Protein AF-A0A6I8MF07-F1 (afdb_monomer)

Nearest PDB structures (foldseek):
  7q4v-assembly1_B  TM=8.689E-01  e=4.290E-06  Acetobacterium woodii DSM 1030
  1m2a-assembly1_A  TM=8.393E-01  e=4.290E-06  Aquifex aeolicus
  1m2b-assembly1_B  TM=7.842E-01  e=1.192E-05  Aquifex aeolicus
  1m2d-assembly1_B  TM=7.776E-01  e=1.271E-05  Aquifex aeolicus
  5abr-assembly1_B  TM=8.339E-01  e=5.884E-05  Azotobacter vinelandii

Sequence (208 aa):
MTTSRILVSMSWADATIDWEPHAHSLDAHVAYLQGGDPNHGLTTVLSACAHSNRIILIPCTHDHSVGISWVKRVARWWMHTTDWGGELYITGVGSDVSKCQRITCTNPETLTNPAWQDPPPVAKHVIVCQGVRCLAKGADEALRELHDALDAADFLDTHVLVTRSACLYPCNRAPVMCVQPDMKWVGPVTSDTIDDVMRLIRGPEHGE

pLDDT: mean 92.37, std 9.44, range [32.22, 98.5]

Mean predicted aligned error: 5.55 Å

InterPro domains:
  IPR036249 Thioredoxin-like superfamily [SSF52833] (124-199)

Organism: NCBI:txid2719119

Structure (mmCIF, N/CA/C/O backbone):
data_AF-A0A6I8MF07-F1
#
_entry.id   AF-A0A6I8MF07-F1
#
loop_
_atom_site.group_PDB
_atom_site.id
_atom_site.type_symbol
_atom_site.label_atom_id
_atom_site.label_alt_id
_atom_site.label_comp_id
_atom_site.label_asym_id
_atom_site.label_entity_id
_atom_site.label_seq_id
_atom_site.pdbx_PDB_ins_code
_atom_site.Cartn_x
_atom_site.Cartn_y
_atom_site.Cartn_z
_atom_site.occupancy
_atom_site.B_iso_or_equiv
_atom_site.auth_seq_id
_atom_site.auth_comp_id
_atom_site.auth_asym_id
_atom_site.auth_atom_id
_atom_site.pdbx_PDB_model_num
ATOM 1 N N . MET A 1 1 ? 22.649 2.453 -28.186 1.00 71.94 1 MET A N 1
ATOM 2 C CA . MET A 1 1 ? 21.731 3.040 -27.187 1.00 71.94 1 MET A CA 1
ATOM 3 C C . MET A 1 1 ? 21.513 1.986 -26.115 1.00 71.94 1 MET A C 1
ATOM 5 O O . MET A 1 1 ? 21.019 0.916 -26.448 1.00 71.94 1 MET A O 1
ATOM 9 N N . THR A 1 2 ? 21.982 2.217 -24.890 1.00 93.25 2 THR A N 1
ATOM 10 C CA . THR A 1 2 ? 21.809 1.281 -23.766 1.00 93.25 2 THR A CA 1
ATOM 11 C C . THR A 1 2 ? 20.336 1.239 -23.369 1.00 93.25 2 THR A C 1
ATOM 13 O O . THR A 1 2 ? 19.695 2.288 -23.277 1.00 93.25 2 THR A O 1
ATOM 16 N N . THR A 1 3 ? 19.784 0.032 -23.236 1.00 97.06 3 THR A N 1
ATOM 17 C CA . THR A 1 3 ? 18.374 -0.181 -22.894 1.00 97.06 3 THR A CA 1
ATOM 18 C C . THR A 1 3 ? 18.289 -1.095 -21.686 1.00 97.06 3 THR A C 1
ATOM 20 O O . THR A 1 3 ? 18.772 -2.219 -21.759 1.00 97.06 3 THR A O 1
ATOM 23 N N . SER A 1 4 ? 17.630 -0.637 -20.627 1.00 98.19 4 SER A N 1
ATOM 24 C CA . SER A 1 4 ? 17.250 -1.479 -19.491 1.00 98.19 4 SER A CA 1
ATOM 25 C C . SER A 1 4 ? 15.767 -1.828 -19.582 1.00 98.19 4 SER A C 1
ATOM 27 O O . SER A 1 4 ? 14.944 -1.009 -20.006 1.00 98.19 4 SER A O 1
ATOM 29 N N . ARG A 1 5 ? 15.411 -3.046 -19.182 1.00 98.31 5 ARG A N 1
ATOM 30 C CA . ARG A 1 5 ? 14.021 -3.496 -19.067 1.00 98.31 5 ARG A CA 1
ATOM 31 C C . ARG A 1 5 ? 13.702 -3.730 -17.602 1.00 98.31 5 ARG A C 1
ATOM 33 O O . ARG A 1 5 ? 14.548 -4.215 -16.855 1.00 98.31 5 ARG A O 1
ATOM 40 N N . ILE A 1 6 ? 12.493 -3.371 -17.199 1.00 98.50 6 ILE A N 1
ATOM 41 C CA . ILE A 1 6 ? 12.032 -3.535 -15.824 1.00 98.50 6 ILE A CA 1
ATOM 42 C C . ILE A 1 6 ? 10.654 -4.183 -15.872 1.00 98.50 6 ILE A C 1
ATOM 44 O O . ILE A 1 6 ? 9.706 -3.587 -16.385 1.00 98.50 6 ILE A O 1
ATOM 48 N N . LEU A 1 7 ? 10.553 -5.399 -15.345 1.00 97.81 7 LEU A N 1
ATOM 49 C CA . LEU A 1 7 ? 9.288 -6.065 -15.085 1.00 97.81 7 LEU A CA 1
ATOM 50 C C . LEU A 1 7 ? 8.704 -5.495 -13.790 1.00 97.81 7 LEU A C 1
ATOM 52 O O . LEU A 1 7 ? 9.356 -5.529 -12.751 1.00 97.81 7 LEU A O 1
ATOM 56 N N . VAL A 1 8 ? 7.495 -4.940 -13.855 1.00 97.81 8 VAL A N 1
ATOM 57 C CA . VAL A 1 8 ? 6.880 -4.210 -12.741 1.00 97.81 8 VAL A CA 1
ATOM 58 C C . VAL A 1 8 ? 5.684 -4.986 -12.205 1.00 97.81 8 VAL A C 1
ATOM 60 O O . VAL A 1 8 ? 4.603 -4.916 -12.790 1.00 97.81 8 VAL A O 1
ATOM 63 N N . SER A 1 9 ? 5.870 -5.664 -11.074 1.00 96.38 9 SER A N 1
ATOM 64 C CA . SER A 1 9 ? 4.783 -6.247 -10.280 1.00 96.38 9 SER A CA 1
ATOM 65 C C . SER A 1 9 ? 3.964 -5.131 -9.630 1.00 96.38 9 SER A C 1
ATOM 67 O O . SER A 1 9 ? 4.525 -4.180 -9.072 1.00 96.38 9 SER A O 1
ATOM 69 N N . MET A 1 10 ? 2.636 -5.185 -9.760 1.00 95.19 10 MET A N 1
ATOM 70 C CA . MET A 1 10 ? 1.800 -3.999 -9.542 1.00 95.19 10 MET A CA 1
ATOM 71 C C . MET A 1 10 ? 1.100 -3.928 -8.184 1.00 95.19 10 MET A C 1
ATOM 73 O O . MET A 1 10 ? 0.922 -2.818 -7.676 1.00 95.19 10 MET A O 1
ATOM 77 N N . SER A 1 11 ? 0.689 -5.058 -7.612 1.00 94.69 11 SER A N 1
ATOM 78 C CA . SER A 1 11 ? -0.166 -5.089 -6.423 1.00 94.69 11 SER A CA 1
ATOM 79 C C . SER A 1 11 ? 0.480 -5.804 -5.237 1.00 94.69 11 SER A C 1
ATOM 81 O O . SER A 1 11 ? 1.455 -6.543 -5.368 1.00 94.69 11 SER A O 1
ATOM 83 N N . TRP A 1 12 ? -0.118 -5.629 -4.057 1.00 92.38 12 TRP A N 1
ATOM 84 C CA . TRP A 1 12 ? 0.234 -6.406 -2.866 1.00 92.38 12 TRP A CA 1
ATOM 85 C C . TRP A 1 12 ? 0.046 -7.917 -3.045 1.00 92.38 12 TRP A C 1
ATOM 87 O O . TRP A 1 12 ? 0.801 -8.685 -2.454 1.00 92.38 12 TRP A O 1
ATOM 97 N N . ALA A 1 13 ? -0.937 -8.357 -3.838 1.00 91.56 13 ALA A N 1
ATOM 98 C CA . ALA A 1 13 ? -1.128 -9.780 -4.105 1.00 91.56 13 ALA A CA 1
ATOM 99 C C . ALA A 1 13 ? -0.018 -10.309 -5.024 1.00 91.56 13 ALA A C 1
ATOM 101 O O . ALA A 1 13 ? 0.591 -11.341 -4.734 1.00 91.56 13 ALA A O 1
ATOM 102 N N . ASP A 1 14 ? 0.312 -9.557 -6.077 1.00 93.44 14 ASP A N 1
ATOM 103 C CA . ASP A 1 14 ? 1.367 -9.916 -7.026 1.00 93.44 14 ASP A CA 1
ATOM 104 C C . ASP A 1 14 ? 2.763 -9.901 -6.405 1.00 93.44 14 ASP A C 1
ATOM 106 O O . ASP A 1 14 ? 3.654 -10.605 -6.876 1.00 93.44 14 ASP A O 1
ATOM 110 N N . ALA A 1 15 ? 2.975 -9.122 -5.344 1.00 92.50 15 ALA A N 1
ATOM 111 C CA . ALA A 1 15 ? 4.244 -9.063 -4.625 1.00 92.50 15 ALA A CA 1
ATOM 112 C C . ALA A 1 15 ? 4.660 -10.402 -3.990 1.00 92.50 15 ALA A C 1
ATOM 114 O O . ALA A 1 15 ? 5.826 -10.584 -3.653 1.00 92.50 15 ALA A O 1
ATOM 115 N N . THR A 1 16 ? 3.721 -11.338 -3.821 1.00 91.69 16 THR A N 1
ATOM 116 C CA . THR A 1 16 ? 3.992 -12.674 -3.263 1.00 91.69 16 THR A CA 1
ATOM 117 C C . THR A 1 16 ? 4.467 -13.690 -4.303 1.00 91.69 16 THR A C 1
ATOM 119 O O . THR A 1 16 ? 4.845 -14.806 -3.948 1.00 91.69 16 THR A O 1
ATOM 122 N N . ILE A 1 17 ? 4.436 -13.321 -5.583 1.00 93.56 17 ILE A N 1
ATOM 123 C CA . ILE A 1 17 ? 4.768 -14.197 -6.704 1.00 93.56 17 ILE A CA 1
ATOM 124 C C . ILE A 1 17 ? 6.256 -14.072 -7.017 1.00 93.56 17 ILE A C 1
ATOM 126 O O . ILE A 1 17 ? 6.800 -12.969 -7.059 1.00 93.56 17 ILE A O 1
ATOM 130 N N . ASP A 1 18 ? 6.901 -15.206 -7.283 1.00 94.50 18 ASP A N 1
ATOM 131 C CA . ASP A 1 18 ? 8.266 -15.220 -7.800 1.00 94.50 18 ASP A CA 1
ATOM 132 C C . ASP A 1 18 ? 8.276 -14.806 -9.279 1.00 94.50 18 ASP A C 1
ATOM 134 O O . ASP A 1 18 ? 7.935 -15.581 -10.178 1.00 94.50 18 ASP A O 1
ATOM 138 N N . TRP A 1 19 ? 8.635 -13.546 -9.521 1.00 94.88 19 TRP A N 1
ATOM 139 C CA . TRP A 1 19 ? 8.702 -12.956 -10.855 1.00 94.88 19 TRP A CA 1
ATOM 140 C C . TRP A 1 19 ? 10.055 -13.147 -11.545 1.00 94.88 19 TRP A C 1
ATOM 142 O O . TRP A 1 19 ? 10.158 -12.849 -12.739 1.00 94.88 19 TRP A O 1
ATOM 152 N N . GLU A 1 20 ? 11.070 -13.664 -10.846 1.00 95.31 20 GLU A N 1
ATOM 153 C CA . GLU A 1 20 ? 12.424 -13.800 -11.390 1.00 95.31 20 GLU A CA 1
ATOM 154 C C . GLU A 1 20 ? 12.462 -14.636 -12.676 1.00 95.31 20 GLU A C 1
ATOM 156 O O . GLU A 1 20 ? 13.015 -14.159 -13.669 1.00 95.31 20 GLU A O 1
ATOM 161 N N . PRO A 1 21 ? 11.805 -15.813 -12.776 1.00 96.75 21 PRO A N 1
ATOM 162 C CA . PRO A 1 21 ? 11.821 -16.590 -14.016 1.00 96.75 21 PRO A CA 1
ATOM 163 C C . PRO A 1 21 ? 11.279 -15.812 -15.224 1.00 96.75 21 PRO A C 1
ATOM 165 O O . PRO A 1 21 ? 11.801 -15.925 -16.337 1.00 96.75 21 PRO A O 1
ATOM 168 N N . HIS A 1 22 ? 10.244 -14.994 -15.013 1.00 94.69 22 HIS A N 1
ATOM 169 C CA . HIS A 1 22 ? 9.652 -14.190 -16.076 1.00 94.69 22 HIS A CA 1
ATOM 170 C C . HIS A 1 22 ? 10.553 -13.010 -16.453 1.00 94.69 22 HIS A C 1
ATOM 172 O O . HIS A 1 22 ? 10.795 -12.779 -17.639 1.00 94.69 22 HIS A O 1
ATOM 178 N N . ALA A 1 23 ? 11.105 -12.307 -15.464 1.00 96.00 23 ALA A N 1
ATOM 179 C CA . ALA A 1 23 ? 12.027 -11.198 -15.684 1.00 96.00 23 ALA A CA 1
ATOM 180 C C . ALA A 1 23 ? 13.303 -11.654 -16.409 1.00 96.00 23 ALA A C 1
ATOM 182 O O . ALA A 1 23 ? 13.695 -11.041 -17.403 1.00 96.00 23 ALA A O 1
ATOM 183 N N . HIS A 1 24 ? 13.865 -12.799 -16.012 1.00 96.88 24 HIS A N 1
ATOM 184 C CA . HIS A 1 24 ? 14.990 -13.447 -16.688 1.00 96.88 24 HIS A CA 1
ATOM 185 C C . HIS A 1 24 ? 14.694 -13.738 -18.165 1.00 96.88 24 HIS A C 1
ATOM 187 O O . HIS A 1 24 ? 15.530 -13.459 -19.024 1.00 96.88 24 HIS A O 1
ATOM 193 N N . SER A 1 25 ? 13.500 -14.249 -18.494 1.00 95.69 25 SER A N 1
ATOM 194 C CA . SER A 1 25 ? 13.116 -14.523 -19.891 1.00 95.69 25 SER A CA 1
ATOM 195 C C . SER A 1 25 ? 13.054 -13.266 -20.770 1.00 95.69 25 SER A C 1
ATOM 197 O O . SER A 1 25 ? 13.175 -13.348 -21.992 1.00 95.69 25 SER A O 1
ATOM 199 N N . LEU A 1 26 ? 12.887 -12.099 -20.143 1.00 95.31 26 LEU A N 1
ATOM 200 C CA . LEU A 1 26 ? 12.785 -10.799 -20.796 1.00 95.31 26 LEU A CA 1
ATOM 201 C C . LEU A 1 26 ? 14.087 -9.992 -20.728 1.00 95.31 26 LEU A C 1
ATOM 203 O O . LEU A 1 26 ? 14.122 -8.895 -21.291 1.00 95.31 26 LEU A O 1
ATOM 207 N N . ASP A 1 27 ? 15.136 -10.515 -20.082 1.00 96.31 27 ASP A N 1
ATOM 208 C CA . ASP A 1 27 ? 16.352 -9.767 -19.733 1.00 96.31 27 ASP A CA 1
ATOM 209 C C . ASP A 1 27 ? 16.000 -8.456 -19.004 1.00 96.31 27 ASP A C 1
ATOM 211 O O . ASP A 1 27 ? 16.318 -7.349 -19.445 1.00 96.31 27 ASP A O 1
ATOM 215 N N . ALA A 1 28 ? 15.195 -8.584 -17.946 1.00 97.50 28 ALA A N 1
ATOM 216 C CA . ALA A 1 28 ? 14.634 -7.474 -17.190 1.00 97.50 28 ALA A CA 1
ATOM 217 C C . ALA A 1 28 ? 14.959 -7.579 -15.697 1.00 97.50 28 ALA A C 1
ATOM 219 O O . ALA A 1 28 ? 15.065 -8.669 -15.145 1.00 97.50 28 ALA A O 1
ATOM 220 N N . HIS A 1 29 ? 15.044 -6.428 -15.032 1.00 97.88 29 HIS A N 1
ATOM 221 C CA . HIS A 1 29 ? 15.058 -6.346 -13.573 1.00 97.88 29 HIS A CA 1
ATOM 222 C C . HIS A 1 29 ? 13.634 -6.458 -13.022 1.00 97.88 29 HIS A C 1
ATOM 224 O O . HIS A 1 29 ? 12.704 -5.912 -13.619 1.00 97.88 29 HIS A O 1
ATOM 230 N N . VAL A 1 30 ? 13.457 -7.100 -11.869 1.00 97.69 30 VAL A N 1
ATOM 231 C CA . VAL A 1 30 ? 12.177 -7.083 -11.148 1.00 97.69 30 VAL A CA 1
ATOM 232 C C . VAL A 1 30 ? 12.063 -5.795 -10.341 1.00 97.69 30 VAL A C 1
ATOM 234 O O . VAL A 1 30 ? 12.996 -5.395 -9.646 1.00 97.69 30 VAL A O 1
ATOM 237 N N . ALA A 1 31 ? 10.899 -5.158 -10.413 1.00 98.19 31 ALA A N 1
ATOM 238 C CA . ALA A 1 31 ? 10.528 -4.061 -9.542 1.00 98.19 31 ALA A CA 1
ATOM 239 C C . ALA A 1 31 ? 9.089 -4.203 -9.044 1.00 98.19 31 ALA A C 1
ATOM 241 O O . ALA A 1 31 ? 8.233 -4.779 -9.717 1.00 98.19 31 ALA A O 1
ATOM 242 N N . TYR A 1 32 ? 8.807 -3.607 -7.892 1.00 97.50 32 TYR A N 1
ATOM 243 C CA . TYR A 1 32 ? 7.497 -3.636 -7.256 1.00 97.50 32 TYR A CA 1
ATOM 244 C C . TYR A 1 32 ? 6.924 -2.228 -7.143 1.00 97.50 32 TYR A C 1
ATOM 246 O O . TYR A 1 32 ? 7.573 -1.298 -6.655 1.00 97.50 32 TYR A O 1
ATOM 254 N N . LEU A 1 33 ? 5.682 -2.067 -7.589 1.00 96.31 33 LEU A N 1
ATOM 255 C CA . LEU A 1 33 ? 4.899 -0.860 -7.350 1.00 96.31 33 LEU A CA 1
ATOM 256 C C . LEU A 1 33 ? 4.303 -0.860 -5.935 1.00 96.31 33 LEU A C 1
ATOM 258 O O . LEU A 1 33 ? 4.200 0.197 -5.316 1.00 96.31 33 LEU A O 1
ATOM 262 N N . GLN A 1 34 ? 3.932 -2.037 -5.424 1.00 94.56 34 GLN A N 1
ATOM 263 C CA . GLN A 1 34 ? 3.420 -2.244 -4.071 1.00 94.56 34 GLN A CA 1
ATOM 264 C C . GLN A 1 34 ? 3.973 -3.543 -3.474 1.00 94.56 34 GLN A C 1
ATOM 266 O O . GLN A 1 34 ? 4.238 -4.498 -4.194 1.00 94.56 34 GLN A O 1
ATOM 271 N N . GLY A 1 35 ? 4.124 -3.569 -2.149 1.00 89.88 35 GLY A N 1
ATOM 272 C CA . GLY A 1 35 ? 4.242 -4.772 -1.316 1.00 89.88 35 GLY A CA 1
ATOM 273 C C . GLY A 1 35 ? 5.487 -5.657 -1.402 1.00 89.88 35 GLY A C 1
ATOM 274 O O . GLY A 1 35 ? 5.679 -6.461 -0.494 1.00 89.88 35 GLY A O 1
ATOM 275 N N . GLY A 1 36 ? 6.315 -5.542 -2.440 1.00 90.44 36 GLY A N 1
ATOM 276 C CA . GLY A 1 36 ? 7.508 -6.381 -2.592 1.00 90.44 36 GLY A CA 1
ATOM 277 C C . GLY A 1 36 ? 8.698 -5.965 -1.727 1.00 90.44 36 GLY A C 1
ATOM 278 O O . GLY A 1 36 ? 8.573 -5.186 -0.781 1.00 90.44 36 GLY 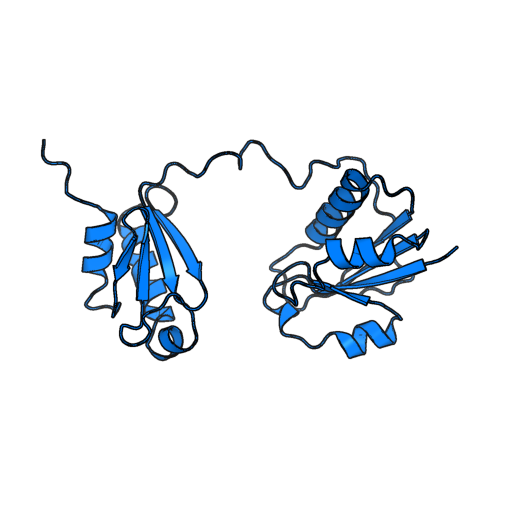A O 1
ATOM 279 N N . ASP A 1 37 ? 9.877 -6.489 -2.070 1.00 89.12 37 ASP A N 1
ATOM 280 C CA . ASP A 1 37 ? 11.132 -6.172 -1.380 1.00 89.12 37 ASP A CA 1
ATOM 281 C C . ASP A 1 37 ? 11.387 -4.649 -1.383 1.00 89.12 37 ASP A C 1
ATOM 283 O O . ASP A 1 37 ? 11.377 -4.032 -2.456 1.00 89.12 37 ASP A O 1
ATOM 287 N N . PRO A 1 38 ? 11.640 -4.021 -0.215 1.00 86.75 38 PRO A N 1
ATOM 288 C CA . PRO A 1 38 ? 11.908 -2.585 -0.123 1.00 86.75 38 PRO A CA 1
ATOM 289 C C . PRO A 1 38 ? 13.105 -2.117 -0.968 1.00 86.75 38 PRO A C 1
ATOM 291 O O . PRO A 1 38 ? 13.140 -0.958 -1.382 1.00 86.75 38 PRO A O 1
ATOM 294 N N . ASN A 1 39 ? 14.062 -2.995 -1.279 1.00 93.12 39 ASN A N 1
ATOM 295 C CA . ASN A 1 39 ? 15.199 -2.677 -2.148 1.00 93.12 39 ASN A CA 1
ATOM 296 C C . ASN A 1 39 ? 14.852 -2.731 -3.644 1.00 93.12 39 ASN A C 1
ATOM 298 O O . ASN A 1 39 ? 15.620 -2.248 -4.473 1.00 93.12 39 ASN A O 1
ATOM 302 N N . HIS A 1 40 ? 13.685 -3.270 -3.990 1.00 96.19 40 HIS A N 1
ATOM 303 C CA . HIS A 1 40 ? 13.217 -3.454 -5.361 1.00 96.19 40 HIS A CA 1
ATOM 304 C C . HIS A 1 40 ? 11.967 -2.614 -5.665 1.00 96.19 40 HIS A C 1
ATOM 306 O O . HIS A 1 40 ? 11.213 -2.914 -6.588 1.00 96.19 40 HIS A O 1
ATOM 312 N N . GLY A 1 41 ? 11.730 -1.530 -4.919 1.00 97.50 41 GLY A N 1
ATOM 313 C CA . GLY A 1 41 ? 10.701 -0.551 -5.274 1.00 97.50 41 GLY A CA 1
ATOM 314 C C . GLY A 1 41 ? 10.941 0.051 -6.667 1.00 97.50 41 GLY A C 1
ATOM 315 O O . GLY A 1 41 ? 12.087 0.249 -7.077 1.00 97.50 41 GLY A O 1
ATOM 316 N N . LEU A 1 42 ? 9.870 0.375 -7.400 1.00 97.50 42 LEU A N 1
ATOM 317 C CA . LEU A 1 42 ? 9.958 0.870 -8.783 1.00 97.50 42 LEU A CA 1
ATOM 318 C C . LEU A 1 42 ? 10.943 2.036 -8.961 1.00 97.50 42 LEU A C 1
ATOM 320 O O . LEU A 1 42 ? 11.750 2.016 -9.886 1.00 97.50 42 LEU A O 1
ATOM 324 N N . THR A 1 43 ? 10.917 3.035 -8.080 1.00 96.81 43 THR A N 1
ATOM 325 C CA . THR A 1 43 ? 11.833 4.187 -8.152 1.00 96.81 43 THR A CA 1
ATOM 326 C C . THR A 1 43 ? 13.286 3.801 -7.867 1.00 96.81 43 THR A C 1
ATOM 328 O O . THR A 1 43 ? 14.197 4.339 -8.500 1.00 96.81 43 THR A O 1
ATOM 331 N N . THR A 1 44 ? 13.519 2.840 -6.973 1.00 97.81 44 THR A N 1
ATOM 332 C CA . THR A 1 44 ? 14.852 2.304 -6.667 1.00 97.81 44 THR A CA 1
ATOM 333 C C . THR A 1 44 ? 15.456 1.619 -7.890 1.00 97.81 44 THR A C 1
ATOM 335 O O . THR A 1 44 ? 16.567 1.951 -8.303 1.00 97.81 44 THR A O 1
ATOM 338 N N . VAL A 1 45 ? 14.699 0.727 -8.535 1.00 98.25 45 VAL A N 1
ATOM 339 C CA . VAL A 1 45 ? 15.166 -0.016 -9.718 1.00 98.25 45 VAL A CA 1
ATOM 340 C C . VAL A 1 45 ? 15.321 0.900 -10.934 1.00 98.25 45 VAL A C 1
ATOM 342 O O . VAL A 1 45 ? 16.301 0.781 -11.669 1.00 98.25 45 VAL A O 1
ATOM 345 N N . LEU A 1 46 ? 14.415 1.868 -11.116 1.00 97.81 46 LEU A N 1
ATOM 346 C CA . LEU A 1 46 ? 14.569 2.930 -12.117 1.00 97.81 46 LEU A CA 1
ATOM 347 C C . LEU A 1 46 ? 15.899 3.675 -11.943 1.00 97.81 46 LEU A C 1
ATOM 349 O O . LEU A 1 46 ? 16.635 3.854 -12.911 1.00 97.81 46 LEU A O 1
ATOM 353 N N . SER A 1 47 ? 16.239 4.039 -10.705 1.00 97.75 47 SER A N 1
ATOM 354 C CA . SER A 1 47 ? 17.484 4.747 -10.385 1.00 97.75 47 SER A CA 1
ATOM 355 C C . SER A 1 47 ? 18.719 3.881 -10.647 1.00 97.75 47 SER A C 1
ATOM 357 O O . SER A 1 47 ? 19.695 4.365 -11.217 1.00 97.75 47 SER A O 1
ATOM 359 N N . ALA A 1 48 ? 18.667 2.586 -10.323 1.00 97.56 48 ALA A N 1
ATOM 360 C CA . ALA A 1 48 ? 19.732 1.639 -10.662 1.00 97.56 48 ALA A CA 1
ATOM 361 C C . ALA A 1 48 ? 19.931 1.501 -12.187 1.00 97.56 48 ALA A C 1
ATOM 363 O O . ALA A 1 48 ? 21.057 1.346 -12.663 1.00 97.56 48 ALA A O 1
ATOM 364 N N . CYS A 1 49 ? 18.853 1.631 -12.965 1.00 97.88 49 CYS A N 1
ATOM 365 C CA . CYS A 1 49 ? 18.864 1.586 -14.428 1.00 97.88 49 CYS A CA 1
ATOM 366 C C . CYS A 1 49 ? 19.173 2.935 -15.104 1.00 97.88 49 CYS A C 1
ATOM 368 O O . CYS A 1 49 ? 19.226 2.992 -16.332 1.00 97.88 49 CYS A O 1
ATOM 370 N N . ALA A 1 50 ? 19.396 4.020 -14.352 1.00 96.75 50 ALA A N 1
ATOM 371 C CA . ALA A 1 50 ? 19.543 5.373 -14.905 1.00 96.75 50 ALA A CA 1
ATOM 372 C C . ALA A 1 50 ? 20.778 5.561 -15.810 1.00 96.75 50 ALA A C 1
ATOM 374 O O . ALA A 1 50 ? 20.840 6.521 -16.575 1.00 96.75 50 ALA A O 1
ATOM 375 N N . HIS A 1 51 ? 21.741 4.635 -15.753 1.00 95.56 51 HIS A N 1
ATOM 376 C CA . HIS A 1 51 ? 22.887 4.567 -16.664 1.00 95.56 51 HIS A CA 1
ATOM 377 C C . HIS A 1 51 ? 22.490 4.226 -18.116 1.00 95.56 51 HIS A C 1
ATOM 379 O O . HIS A 1 51 ? 23.280 4.422 -19.044 1.00 95.56 51 HIS A O 1
ATOM 385 N N . SER A 1 52 ? 21.286 3.690 -18.330 1.00 96.69 52 SER A N 1
ATOM 386 C CA . SER A 1 52 ? 20.735 3.458 -19.661 1.00 96.69 52 SER A CA 1
ATOM 387 C C . SER A 1 52 ? 20.134 4.733 -20.244 1.00 96.69 52 SER A C 1
ATOM 389 O O . SER A 1 52 ? 19.533 5.525 -19.533 1.00 96.69 52 SER A O 1
ATOM 391 N N . ASN A 1 53 ? 20.218 4.905 -21.565 1.00 95.00 53 ASN A N 1
ATOM 392 C CA . ASN A 1 53 ? 19.554 6.024 -22.254 1.00 95.00 53 ASN A CA 1
ATOM 393 C C . ASN A 1 53 ? 18.084 5.720 -22.575 1.00 95.00 53 ASN A C 1
ATOM 395 O O . ASN A 1 53 ? 17.336 6.604 -22.992 1.00 95.00 53 ASN A O 1
ATOM 399 N N . ARG A 1 54 ? 17.679 4.456 -22.428 1.00 96.94 54 ARG A N 1
ATOM 400 C CA . ARG A 1 54 ? 16.321 3.978 -22.662 1.00 96.94 54 ARG A CA 1
ATOM 401 C C . ARG A 1 54 ? 15.910 3.006 -21.562 1.00 96.94 54 ARG A C 1
ATOM 403 O O . ARG A 1 54 ? 16.649 2.072 -21.264 1.00 96.94 54 ARG A O 1
ATOM 410 N N . ILE A 1 55 ? 14.714 3.179 -21.011 1.00 98.06 55 ILE A N 1
ATOM 411 C CA . ILE A 1 55 ? 14.123 2.242 -20.047 1.00 98.06 55 ILE A CA 1
ATOM 412 C C . ILE A 1 55 ? 12.752 1.797 -20.555 1.00 98.06 55 ILE A C 1
ATOM 414 O O . ILE A 1 55 ? 11.935 2.626 -20.958 1.00 98.06 55 ILE A O 1
ATOM 418 N N . ILE A 1 56 ? 12.494 0.487 -20.546 1.00 98.19 56 ILE A N 1
ATOM 419 C CA . ILE A 1 56 ? 11.194 -0.096 -20.900 1.00 98.19 56 ILE A CA 1
ATOM 420 C C . ILE A 1 56 ? 10.574 -0.746 -19.664 1.00 98.19 56 ILE A C 1
ATOM 422 O O . ILE A 1 56 ? 11.124 -1.698 -19.115 1.00 98.19 56 ILE A O 1
ATOM 426 N N . LEU A 1 57 ? 9.412 -0.245 -19.258 1.00 98.31 57 LEU A N 1
ATOM 427 C CA . LEU A 1 57 ? 8.603 -0.796 -18.179 1.00 98.31 57 LEU A CA 1
ATOM 428 C C . LEU A 1 57 ? 7.628 -1.839 -18.727 1.00 98.31 57 LEU A C 1
ATOM 430 O O . LEU A 1 57 ? 6.928 -1.591 -19.713 1.00 98.31 57 LEU A O 1
ATOM 434 N N . ILE A 1 58 ? 7.561 -2.987 -18.067 1.00 97.94 58 ILE A N 1
ATOM 435 C CA . ILE A 1 58 ? 6.746 -4.135 -18.461 1.00 97.94 58 ILE A CA 1
ATOM 436 C C . ILE A 1 58 ? 5.829 -4.460 -17.278 1.00 97.94 58 ILE A C 1
ATOM 438 O O . ILE A 1 58 ? 6.235 -5.188 -16.377 1.00 97.94 58 ILE A O 1
ATOM 442 N N . PRO A 1 59 ? 4.626 -3.871 -17.199 1.00 96.81 59 PRO A N 1
ATOM 443 C CA . PRO A 1 59 ? 3.727 -4.119 -16.080 1.00 96.81 59 PRO A CA 1
ATOM 444 C C . PRO A 1 59 ? 3.200 -5.559 -16.102 1.00 96.81 59 PRO A C 1
ATOM 446 O O . PRO A 1 59 ? 2.748 -6.038 -17.147 1.00 96.81 59 PRO A O 1
ATOM 449 N N . CYS A 1 60 ? 3.201 -6.222 -14.950 1.00 93.69 60 CYS A N 1
ATOM 450 C CA . CYS A 1 60 ? 2.591 -7.530 -14.751 1.00 93.69 60 CYS A CA 1
ATOM 451 C C . CYS A 1 60 ? 1.681 -7.513 -13.523 1.00 93.69 60 CYS A C 1
ATOM 453 O O . CYS A 1 60 ? 2.005 -6.939 -12.483 1.00 93.69 60 CYS A O 1
ATOM 455 N N . THR A 1 61 ? 0.506 -8.118 -13.671 1.00 93.06 61 THR A N 1
ATOM 456 C CA . THR A 1 61 ? -0.447 -8.254 -12.576 1.00 93.06 61 THR A CA 1
ATOM 457 C C . THR A 1 61 ? -1.409 -9.405 -12.836 1.00 93.06 61 THR A C 1
ATOM 459 O O . THR A 1 61 ? -1.803 -9.625 -13.985 1.00 93.06 61 THR A O 1
ATOM 462 N N . HIS A 1 62 ? -1.767 -10.143 -11.786 1.00 90.00 62 HIS A N 1
ATOM 463 C CA . HIS A 1 62 ? -2.844 -11.136 -11.796 1.00 90.00 62 HIS A CA 1
ATOM 464 C C . HIS A 1 62 ? -4.140 -10.606 -11.176 1.00 90.00 62 HIS A C 1
ATOM 466 O O . HIS A 1 62 ? -5.156 -11.300 -11.213 1.00 90.00 62 HIS A O 1
ATOM 472 N N . ASP A 1 63 ? -4.128 -9.386 -10.634 1.00 86.56 63 ASP A N 1
ATOM 473 C CA . ASP A 1 63 ? -5.326 -8.702 -10.170 1.00 86.56 63 ASP A CA 1
ATOM 474 C C . ASP A 1 63 ? -5.541 -7.368 -10.905 1.00 86.56 63 ASP A C 1
ATOM 476 O O . ASP A 1 63 ? -4.837 -7.001 -11.847 1.00 86.56 63 ASP A O 1
ATOM 480 N N . HIS A 1 64 ? -6.613 -6.667 -10.552 1.00 83.88 64 HIS A N 1
ATOM 481 C CA . HIS A 1 64 ? -6.955 -5.373 -11.147 1.00 83.88 64 HIS A CA 1
ATOM 482 C C . HIS A 1 64 ? -7.092 -4.277 -10.088 1.00 83.88 64 HIS A C 1
ATOM 484 O O . HIS A 1 64 ? -7.745 -3.260 -10.320 1.00 83.88 64 HIS A O 1
ATOM 490 N N . SER A 1 65 ? -6.476 -4.478 -8.920 1.00 87.25 65 SER A N 1
ATOM 491 C CA . SER A 1 65 ? -6.534 -3.542 -7.792 1.00 87.25 65 SER A CA 1
ATOM 492 C C . SER A 1 65 ? -5.766 -2.248 -8.069 1.00 87.25 65 SER A C 1
ATOM 494 O O . SER A 1 65 ? -6.132 -1.184 -7.569 1.00 87.25 65 SER A O 1
ATOM 496 N N . VAL A 1 66 ? -4.735 -2.317 -8.916 1.00 88.38 66 VAL A N 1
ATOM 497 C CA . VAL A 1 66 ? -3.913 -1.172 -9.307 1.00 88.38 66 VAL A CA 1
ATOM 498 C C . VAL A 1 66 ? -3.902 -1.032 -10.826 1.00 88.38 66 VAL A C 1
ATOM 500 O O . VAL A 1 66 ? -3.490 -1.923 -11.559 1.00 88.38 66 VAL A O 1
ATOM 503 N N . GLY A 1 67 ? -4.334 0.125 -11.330 1.00 90.50 67 GLY A N 1
ATOM 504 C CA . GLY A 1 67 ? -4.299 0.414 -12.764 1.00 90.50 67 GLY A CA 1
ATOM 505 C C . GLY A 1 67 ? -2.887 0.708 -13.290 1.00 90.50 67 GLY A C 1
ATOM 506 O O . GLY A 1 67 ? -2.092 1.372 -12.624 1.00 90.50 67 GLY A O 1
ATOM 507 N N . ILE A 1 68 ? -2.607 0.329 -14.546 1.00 91.75 68 ILE A N 1
ATOM 508 C CA . ILE A 1 68 ? -1.324 0.583 -15.253 1.00 91.75 68 ILE A CA 1
ATOM 509 C C . ILE A 1 68 ? -0.922 2.064 -15.216 1.00 91.75 68 ILE A C 1
ATOM 511 O O . ILE A 1 68 ? 0.261 2.409 -15.255 1.00 91.75 68 ILE A O 1
ATOM 515 N N . SER A 1 69 ? -1.901 2.968 -15.125 1.00 91.69 69 SER A N 1
ATOM 516 C CA . SER A 1 69 ? -1.660 4.401 -14.965 1.00 91.69 69 SER A CA 1
ATOM 517 C C . SER A 1 69 ? -0.717 4.722 -13.807 1.00 91.69 69 SER A C 1
ATOM 519 O O . SER A 1 69 ? 0.055 5.667 -13.935 1.00 91.69 69 SER A O 1
ATOM 521 N N . TRP A 1 70 ? -0.730 3.949 -12.718 1.00 94.25 70 TRP A N 1
ATOM 522 C CA . TRP A 1 70 ? 0.144 4.179 -11.568 1.00 94.25 70 TRP A CA 1
ATOM 523 C C . TRP A 1 70 ? 1.618 3.930 -11.874 1.00 94.25 70 TRP A C 1
ATOM 525 O O . TRP A 1 70 ? 2.444 4.760 -11.503 1.00 94.25 70 TRP A O 1
ATOM 535 N N . VAL A 1 71 ? 1.946 2.896 -12.658 1.00 95.19 71 VAL A N 1
ATOM 536 C CA . VAL A 1 71 ? 3.318 2.677 -13.153 1.00 95.19 71 VAL A CA 1
ATOM 537 C C . VAL A 1 71 ? 3.793 3.904 -13.936 1.00 95.19 71 VAL A C 1
ATOM 539 O O . VAL A 1 71 ? 4.884 4.419 -13.699 1.00 95.19 71 VAL A O 1
ATOM 542 N N . LYS A 1 72 ? 2.937 4.442 -14.821 1.00 93.75 72 LYS A N 1
ATOM 543 C CA . LYS A 1 72 ? 3.256 5.651 -15.602 1.00 93.75 72 LYS A CA 1
ATOM 544 C C . LYS A 1 72 ? 3.443 6.881 -14.709 1.00 93.75 72 LYS A C 1
ATOM 546 O O . LYS A 1 72 ? 4.347 7.667 -14.965 1.00 93.75 72 LYS A O 1
ATOM 551 N N . ARG A 1 73 ? 2.584 7.077 -13.701 1.00 93.88 73 ARG A N 1
ATOM 552 C CA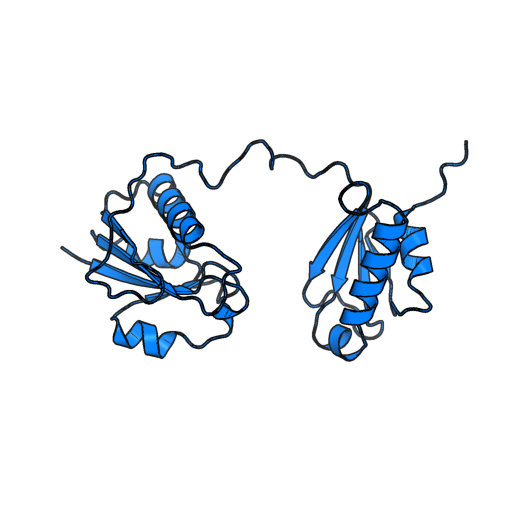 . ARG A 1 73 ? 2.649 8.223 -12.773 1.00 93.88 73 ARG A CA 1
ATOM 553 C C . ARG A 1 73 ? 3.933 8.198 -11.947 1.00 93.88 73 ARG A C 1
ATOM 555 O O . ARG A 1 73 ? 4.638 9.199 -11.921 1.00 93.88 73 ARG A O 1
ATOM 562 N N . VAL A 1 74 ? 4.278 7.047 -11.364 1.00 95.00 74 VAL A N 1
ATOM 563 C CA . VAL A 1 74 ? 5.513 6.882 -10.582 1.00 95.00 74 VAL A CA 1
ATOM 564 C C . VAL A 1 74 ? 6.755 7.068 -11.448 1.00 95.00 74 VAL A C 1
ATOM 566 O O . VAL A 1 74 ? 7.656 7.806 -11.063 1.00 95.00 74 VAL A O 1
ATOM 569 N N . ALA A 1 75 ? 6.783 6.482 -12.648 1.00 94.56 75 ALA A N 1
ATOM 570 C CA . ALA A 1 75 ? 7.913 6.633 -13.562 1.00 94.56 75 ALA A CA 1
ATOM 571 C C . ALA A 1 75 ? 8.119 8.084 -14.029 1.00 94.56 75 ALA A C 1
ATOM 573 O O . ALA A 1 75 ? 9.252 8.553 -14.099 1.00 94.56 75 ALA A O 1
ATOM 574 N N . ARG A 1 76 ? 7.033 8.814 -14.321 1.00 92.56 76 ARG A N 1
ATOM 575 C CA . ARG A 1 76 ? 7.092 10.247 -14.661 1.00 92.56 76 ARG A CA 1
ATOM 576 C C . ARG A 1 76 ? 7.584 11.087 -13.497 1.00 92.56 76 ARG A C 1
ATOM 578 O O . ARG A 1 76 ? 8.422 11.957 -13.698 1.00 92.56 76 ARG A O 1
ATOM 585 N N . TRP A 1 77 ? 7.052 10.829 -12.307 1.00 93.06 77 TRP A N 1
ATOM 586 C CA . TRP A 1 77 ? 7.463 11.537 -11.105 1.00 93.06 77 TRP A CA 1
ATOM 587 C C . TRP A 1 77 ? 8.951 11.328 -10.831 1.00 93.06 77 TRP A C 1
ATOM 589 O O . TRP A 1 77 ? 9.652 12.308 -10.624 1.00 93.06 77 TRP A O 1
ATOM 599 N N . TRP A 1 78 ? 9.442 10.088 -10.920 1.00 94.25 78 TRP A N 1
ATOM 600 C CA . TRP A 1 78 ? 10.869 9.784 -10.801 1.00 94.25 78 TRP A CA 1
ATOM 601 C C . TRP A 1 78 ? 11.693 10.534 -11.849 1.00 94.25 78 TRP A C 1
ATOM 603 O O . TRP A 1 78 ? 12.608 11.262 -11.490 1.00 94.25 78 TRP A O 1
ATOM 613 N N . MET A 1 79 ? 11.317 10.436 -13.129 1.00 92.12 79 MET A N 1
ATOM 614 C CA . MET A 1 79 ? 12.046 11.105 -14.212 1.00 92.12 79 MET A CA 1
ATOM 615 C C . MET A 1 79 ? 12.142 12.621 -13.994 1.00 92.12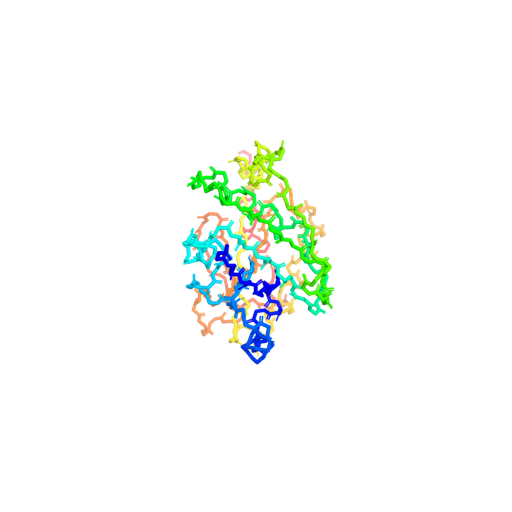 79 MET A C 1
ATOM 617 O O . MET A 1 79 ? 13.189 13.209 -14.246 1.00 92.12 79 MET A O 1
ATOM 621 N N . HIS A 1 80 ? 11.064 13.239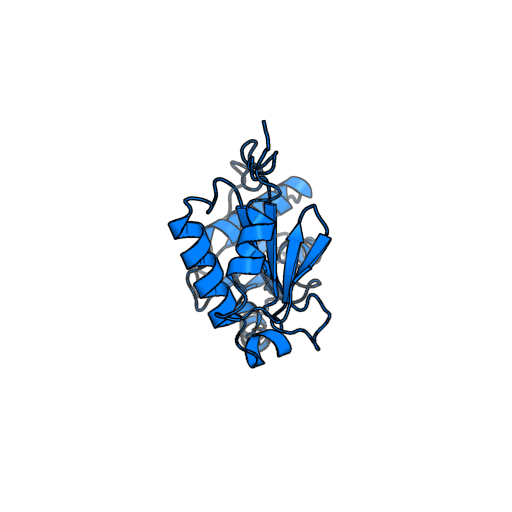 -13.501 1.00 89.88 80 HIS A N 1
ATOM 622 C CA . HIS A 1 80 ? 11.027 14.662 -13.176 1.00 89.88 80 HIS A CA 1
ATOM 623 C C . HIS A 1 80 ? 11.880 15.013 -11.950 1.00 89.88 80 HIS A C 1
ATOM 625 O O . HIS A 1 80 ? 12.619 15.990 -11.985 1.00 89.88 80 HIS A O 1
ATOM 631 N N . THR A 1 81 ? 11.791 14.248 -10.858 1.00 91.56 81 THR A N 1
ATOM 632 C CA . THR A 1 81 ? 12.510 14.565 -9.611 1.00 91.56 81 THR A CA 1
ATOM 633 C C . THR A 1 81 ? 14.006 14.289 -9.684 1.00 91.56 81 THR A C 1
ATOM 635 O O . THR A 1 81 ? 14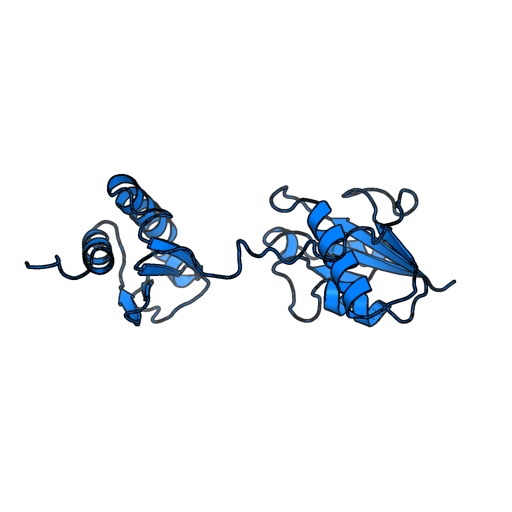.762 14.906 -8.937 1.00 91.56 81 THR A O 1
ATOM 638 N N . THR A 1 82 ? 14.448 13.407 -10.581 1.00 93.12 82 THR A N 1
ATOM 639 C CA . THR A 1 82 ? 15.872 13.124 -10.799 1.00 93.12 82 THR A CA 1
ATOM 640 C C . THR A 1 82 ? 16.477 13.871 -11.987 1.00 93.12 82 THR A C 1
ATOM 642 O O . THR A 1 82 ? 17.658 13.671 -12.255 1.00 93.12 82 THR A O 1
ATOM 645 N N . ASP A 1 83 ? 15.687 14.661 -12.725 1.00 91.50 83 ASP A N 1
ATOM 646 C CA . ASP A 1 83 ? 16.094 15.317 -13.980 1.00 91.50 83 ASP A CA 1
ATOM 647 C C . ASP A 1 83 ? 16.756 14.339 -14.980 1.00 91.50 83 ASP A C 1
ATOM 649 O O . ASP A 1 83 ? 17.785 14.611 -15.601 1.00 91.50 83 ASP A O 1
ATOM 653 N N . TRP A 1 84 ? 16.202 13.125 -15.100 1.00 93.75 84 TRP A N 1
ATOM 654 C CA . TRP A 1 84 ? 16.788 12.094 -15.962 1.00 93.75 84 TRP A CA 1
ATOM 655 C C . TRP A 1 84 ? 16.424 12.341 -17.432 1.00 93.75 84 TRP A C 1
ATOM 657 O O . TRP A 1 84 ? 15.259 12.275 -17.816 1.00 93.75 84 TRP A O 1
ATOM 667 N N . GLY A 1 85 ? 17.435 12.584 -18.272 1.00 90.62 85 GLY A N 1
ATOM 668 C CA . GLY A 1 85 ? 17.268 12.966 -19.683 1.00 90.62 85 GLY A CA 1
ATOM 669 C C . GLY A 1 85 ? 17.075 11.821 -20.688 1.00 90.62 85 GLY A C 1
ATOM 670 O O . GLY A 1 85 ? 17.208 12.047 -21.891 1.00 90.62 85 GLY A O 1
ATOM 671 N N . GLY A 1 86 ? 16.834 10.591 -20.227 1.00 94.06 86 GLY A N 1
ATOM 672 C CA . GLY A 1 86 ? 16.643 9.424 -21.093 1.00 94.06 86 GLY A CA 1
ATOM 673 C C . GLY A 1 86 ? 15.219 9.276 -21.639 1.00 94.06 86 GLY A C 1
ATOM 674 O O . GLY A 1 86 ? 14.337 10.108 -21.428 1.00 94.06 86 GLY A O 1
ATOM 675 N N . GLU A 1 87 ? 14.974 8.178 -22.356 1.00 95.31 87 GLU A N 1
ATOM 676 C CA . GLU A 1 87 ? 13.652 7.860 -22.895 1.00 95.31 87 GLU A CA 1
ATOM 677 C C . GLU A 1 87 ? 12.973 6.720 -22.136 1.00 95.31 87 GLU A C 1
ATOM 679 O O . GLU A 1 87 ? 13.496 5.605 -22.045 1.00 95.31 87 GLU A O 1
ATOM 684 N N . LEU A 1 88 ? 11.753 6.970 -21.662 1.00 95.69 88 LEU A N 1
ATOM 685 C CA . LEU A 1 88 ? 10.970 5.992 -20.921 1.00 95.69 88 LEU A CA 1
ATOM 686 C C . LEU A 1 88 ? 9.811 5.442 -21.765 1.00 95.69 88 LEU A C 1
ATOM 688 O O . LEU A 1 88 ? 9.060 6.190 -22.396 1.00 95.69 88 LEU A O 1
ATOM 692 N N . TYR A 1 89 ? 9.652 4.121 -21.765 1.00 97.12 89 TYR A N 1
ATOM 693 C CA . TYR A 1 89 ? 8.629 3.391 -22.514 1.00 97.12 89 TYR A CA 1
ATOM 694 C C . TYR A 1 89 ? 7.868 2.435 -21.597 1.00 97.12 89 TYR A C 1
ATOM 696 O O . TYR A 1 89 ? 8.376 2.028 -20.556 1.00 97.12 89 TYR A O 1
ATOM 704 N N . ILE A 1 90 ? 6.656 2.049 -21.991 1.00 97.44 90 ILE A N 1
ATOM 705 C CA . ILE A 1 90 ? 5.835 1.080 -21.256 1.00 97.44 90 ILE A CA 1
ATOM 706 C C . ILE A 1 90 ? 5.024 0.196 -22.202 1.00 97.44 90 ILE A C 1
ATOM 708 O O . ILE A 1 90 ? 4.542 0.674 -23.230 1.00 97.44 90 ILE A O 1
ATOM 712 N N . THR A 1 91 ? 4.856 -1.077 -21.862 1.00 97.50 91 THR A N 1
ATOM 713 C CA . THR A 1 91 ? 3.966 -2.011 -22.573 1.00 97.50 91 THR A CA 1
ATOM 714 C C . THR A 1 91 ? 2.535 -1.974 -22.014 1.00 97.50 91 THR A C 1
ATOM 716 O O . THR A 1 91 ? 2.252 -1.345 -20.992 1.00 97.50 91 THR A O 1
ATOM 719 N N . GLY A 1 92 ? 1.599 -2.666 -22.670 1.00 93.69 92 GLY A N 1
ATOM 720 C CA . GLY A 1 92 ? 0.389 -3.135 -21.982 1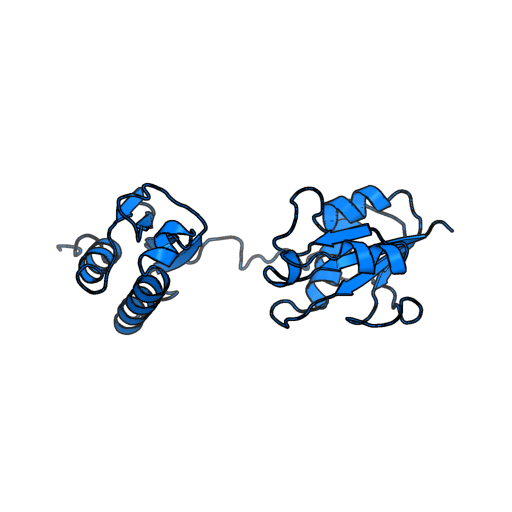.00 93.69 92 GLY A CA 1
ATOM 721 C C . GLY A 1 92 ? 0.723 -4.247 -20.977 1.00 93.69 92 GLY A C 1
ATOM 722 O O . GLY A 1 92 ? 1.787 -4.866 -21.076 1.00 93.69 92 GLY A O 1
ATOM 723 N N . VAL A 1 93 ? -0.183 -4.524 -20.032 1.00 90.88 93 VAL A N 1
ATOM 724 C CA . VAL A 1 93 ? -0.037 -5.679 -19.124 1.00 90.88 93 VAL A CA 1
ATOM 725 C C . VAL A 1 93 ? 0.010 -6.962 -19.945 1.00 90.88 93 VAL A C 1
ATOM 727 O O . VAL A 1 93 ? -0.801 -7.140 -20.856 1.00 90.88 93 VAL A O 1
ATOM 730 N N . GLY A 1 94 ? 1.003 -7.811 -19.672 1.00 81.31 94 GLY A N 1
ATOM 731 C CA . GLY A 1 94 ? 1.213 -9.076 -20.390 1.00 81.31 94 GLY A CA 1
ATOM 732 C C . GLY A 1 94 ? 1.500 -8.924 -21.891 1.00 81.31 94 GLY A C 1
ATOM 733 O O . GLY A 1 94 ? 1.424 -9.896 -22.637 1.00 81.31 94 GLY A O 1
ATOM 734 N N . SER A 1 95 ? 1.785 -7.706 -22.364 1.00 87.31 95 SER A N 1
ATOM 735 C CA . SER A 1 95 ? 2.070 -7.440 -23.775 1.00 87.31 95 SER A CA 1
ATOM 736 C C . SER A 1 95 ? 3.554 -7.596 -24.093 1.00 87.31 95 SER A C 1
ATOM 738 O O . SER A 1 95 ? 4.414 -7.313 -23.265 1.00 87.31 95 SER A O 1
ATOM 740 N N . ASP A 1 96 ? 3.845 -7.966 -25.339 1.00 90.38 96 ASP A N 1
ATOM 741 C CA . ASP A 1 96 ? 5.208 -8.051 -25.863 1.00 90.38 96 ASP A CA 1
ATOM 742 C C . ASP A 1 96 ? 5.953 -6.701 -25.780 1.00 90.38 96 ASP A C 1
ATOM 744 O O . ASP A 1 96 ? 5.383 -5.638 -26.051 1.00 90.38 96 ASP A O 1
ATOM 748 N N . VAL A 1 97 ? 7.250 -6.750 -25.459 1.00 91.19 97 VAL A N 1
ATOM 749 C CA . VAL A 1 97 ? 8.135 -5.581 -25.303 1.00 91.19 97 VAL A CA 1
ATOM 750 C C . VAL A 1 97 ? 8.227 -4.733 -26.577 1.00 91.19 97 VAL A C 1
ATOM 752 O O . VAL A 1 97 ? 8.364 -3.509 -26.504 1.00 91.19 97 VAL A O 1
ATOM 755 N N . SER A 1 98 ? 8.098 -5.349 -27.755 1.00 91.25 98 SER A N 1
ATOM 756 C CA . SER A 1 98 ? 8.064 -4.648 -29.045 1.00 91.25 98 SER A CA 1
ATOM 757 C C . SER A 1 98 ? 6.861 -3.711 -29.187 1.00 91.25 98 SER A C 1
ATOM 759 O O . SER A 1 98 ? 6.937 -2.725 -29.916 1.00 91.25 98 SER A O 1
ATOM 761 N N . LYS A 1 99 ? 5.773 -3.959 -28.445 1.00 93.88 99 LYS A N 1
ATOM 762 C CA . LYS A 1 99 ? 4.545 -3.149 -28.439 1.00 93.88 99 LYS A CA 1
ATOM 763 C C . LYS A 1 99 ? 4.567 -2.074 -27.346 1.00 93.88 99 LYS A C 1
ATOM 765 O O . LYS A 1 99 ? 3.525 -1.728 -26.786 1.00 93.88 99 LYS A O 1
ATOM 770 N N . CYS A 1 100 ? 5.747 -1.558 -27.008 1.00 95.75 100 CYS A N 1
ATOM 771 C CA . CYS A 1 100 ? 5.885 -0.485 -26.030 1.00 95.75 100 CYS A CA 1
ATOM 772 C C . CYS A 1 100 ? 5.547 0.890 -26.626 1.00 95.75 100 CYS A C 1
ATOM 774 O O . CYS A 1 100 ? 5.730 1.161 -27.812 1.00 95.75 100 CYS A O 1
ATOM 776 N N . GLN A 1 101 ? 5.059 1.782 -25.772 1.00 95.44 101 GLN A N 1
ATOM 777 C CA . GLN A 1 101 ? 4.722 3.161 -26.108 1.00 95.44 101 GLN A CA 1
ATOM 778 C C . GLN A 1 101 ? 5.542 4.113 -25.247 1.00 95.44 101 GLN A C 1
ATOM 780 O O . GLN A 1 101 ? 5.785 3.843 -24.070 1.00 95.44 101 GLN A O 1
ATOM 785 N N . ARG A 1 102 ? 5.951 5.245 -25.824 1.00 95.31 102 ARG A N 1
ATOM 786 C CA . ARG A 1 102 ? 6.728 6.258 -25.106 1.00 95.31 102 ARG A CA 1
ATOM 787 C C . ARG A 1 102 ? 5.872 6.934 -24.033 1.00 95.31 102 ARG A C 1
ATOM 789 O O . ARG A 1 102 ? 4.742 7.345 -24.300 1.00 95.31 102 ARG A O 1
ATOM 796 N N . ILE A 1 103 ? 6.422 7.091 -22.833 1.00 91.81 103 ILE A N 1
ATOM 797 C CA . ILE A 1 103 ? 5.815 7.872 -21.757 1.00 91.81 103 ILE A CA 1
ATOM 798 C C . ILE A 1 103 ? 6.276 9.322 -21.902 1.00 91.81 103 ILE A C 1
ATOM 800 O O . ILE A 1 103 ? 7.454 9.633 -21.770 1.00 91.81 103 ILE A O 1
ATOM 804 N N . THR A 1 104 ? 5.337 10.230 -22.157 1.00 84.19 104 THR A N 1
ATOM 805 C CA . THR A 1 104 ? 5.600 11.674 -22.170 1.00 84.19 104 THR A CA 1
ATOM 806 C C . THR A 1 104 ? 5.435 12.268 -20.769 1.00 84.19 104 THR A C 1
ATOM 808 O O . THR A 1 104 ? 4.497 11.906 -20.051 1.00 84.19 104 THR A O 1
ATOM 811 N N . CYS A 1 105 ? 6.324 13.185 -20.375 1.00 68.75 105 CYS A N 1
ATOM 812 C CA . CYS A 1 105 ? 6.222 13.972 -19.138 1.00 68.75 105 CYS A CA 1
ATOM 813 C C . CYS A 1 105 ? 5.499 15.299 -19.389 1.00 68.75 105 CYS A C 1
ATOM 815 O O . CYS A 1 105 ? 6.104 16.361 -19.389 1.00 68.75 105 CYS A O 1
ATOM 817 N N . THR A 1 106 ? 4.195 15.242 -19.652 1.00 69.62 106 THR A N 1
ATOM 818 C CA . THR A 1 106 ? 3.380 16.457 -19.846 1.00 69.62 106 THR A CA 1
ATOM 819 C C . THR A 1 106 ? 2.729 16.962 -18.558 1.00 69.62 106 THR A C 1
ATOM 821 O O . THR A 1 106 ? 2.183 18.057 -18.556 1.00 69.62 106 THR A O 1
ATOM 824 N N . ASN A 1 107 ? 2.754 16.176 -17.477 1.00 66.12 107 ASN A N 1
ATOM 825 C CA . ASN A 1 107 ? 2.237 16.565 -16.164 1.00 66.12 107 ASN A CA 1
ATOM 826 C C . ASN A 1 107 ? 2.967 15.762 -15.061 1.00 66.12 107 ASN A C 1
ATOM 828 O O . ASN A 1 107 ? 2.612 14.600 -14.836 1.00 66.12 107 ASN A O 1
ATOM 832 N N . PRO A 1 108 ? 4.030 16.307 -14.443 1.00 63.81 108 PRO A N 1
ATOM 833 C CA . PRO A 1 108 ? 4.835 15.595 -13.447 1.00 63.81 108 PRO A CA 1
ATOM 834 C C . PRO A 1 108 ? 4.186 15.527 -12.053 1.00 63.81 108 PRO A C 1
ATOM 836 O O . PRO A 1 108 ? 4.513 14.633 -11.275 1.00 63.81 108 PRO A O 1
ATOM 839 N N . GLU A 1 109 ? 3.209 16.386 -11.750 1.00 64.69 109 GLU A N 1
ATOM 840 C CA . GLU A 1 109 ? 2.595 16.531 -10.415 1.00 64.69 109 GLU A CA 1
ATOM 841 C C . GLU A 1 109 ? 1.562 15.439 -10.076 1.00 64.69 109 GLU A C 1
ATOM 843 O O . GLU A 1 109 ? 0.803 15.538 -9.121 1.0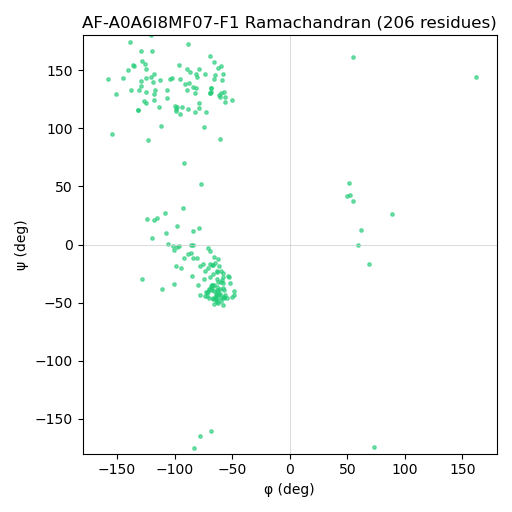0 64.69 109 GLU A O 1
ATOM 848 N N . THR A 1 110 ? 1.522 14.340 -10.833 1.00 74.38 110 THR A N 1
ATOM 849 C CA . THR A 1 110 ? 0.477 13.304 -10.696 1.00 74.38 110 THR A CA 1
ATOM 850 C C . THR A 1 110 ? 0.547 12.449 -9.423 1.00 74.38 110 THR A C 1
ATOM 852 O O . THR A 1 110 ? -0.320 11.591 -9.237 1.00 74.38 110 THR A O 1
ATOM 855 N N . LEU A 1 111 ? 1.559 12.651 -8.572 1.00 88.75 111 LEU A N 1
ATOM 856 C CA . LEU A 1 111 ? 1.683 12.007 -7.256 1.00 88.75 111 LEU A CA 1
ATOM 857 C C . LEU A 1 111 ? 1.380 12.948 -6.081 1.00 88.75 111 LEU A C 1
ATOM 859 O O . LEU A 1 111 ? 1.435 12.514 -4.936 1.00 88.75 111 LEU A O 1
ATOM 863 N N . THR A 1 112 ? 1.045 14.211 -6.342 1.00 87.56 112 THR A N 1
ATOM 864 C CA . THR A 1 112 ? 0.722 15.205 -5.312 1.00 87.56 112 THR A CA 1
ATOM 865 C C . THR A 1 112 ? -0.647 15.814 -5.582 1.00 87.56 112 THR A C 1
ATOM 867 O O . THR A 1 112 ? -1.017 16.041 -6.731 1.00 87.56 112 THR A O 1
ATOM 870 N N . ASN A 1 113 ? -1.409 16.093 -4.530 1.00 88.69 113 ASN A N 1
ATOM 871 C CA . ASN A 1 113 ? -2.681 16.800 -4.628 1.00 88.69 113 ASN A CA 1
ATOM 872 C C . ASN A 1 113 ? -2.913 17.569 -3.318 1.00 88.69 113 ASN A C 1
ATOM 874 O O . ASN A 1 113 ? -2.837 16.945 -2.258 1.00 88.69 113 ASN A O 1
ATOM 878 N N . PRO A 1 114 ? -3.230 18.877 -3.362 1.00 90.69 114 PRO A N 1
ATOM 879 C CA . PRO A 1 114 ? -3.565 19.647 -2.164 1.00 90.69 114 PRO A CA 1
ATOM 880 C C . PRO A 1 114 ? -4.694 19.035 -1.320 1.00 90.69 114 PRO A C 1
ATOM 882 O O . PRO A 1 114 ? -4.704 19.200 -0.108 1.00 90.69 114 PRO A O 1
ATOM 885 N N . ALA A 1 115 ? -5.610 18.272 -1.926 1.00 89.50 115 ALA A N 1
ATOM 886 C CA . ALA A 1 115 ? -6.679 17.575 -1.207 1.00 89.50 115 ALA A CA 1
ATOM 887 C C . ALA A 1 115 ? -6.185 16.457 -0.263 1.00 89.50 115 ALA A C 1
ATOM 889 O O . ALA A 1 115 ? -6.978 15.927 0.507 1.00 89.50 115 ALA A O 1
ATOM 890 N N . TRP A 1 116 ? -4.909 16.065 -0.337 1.00 89.69 116 TRP A N 1
ATOM 891 C CA . TRP A 1 116 ? -4.292 15.045 0.524 1.00 89.69 116 TRP A CA 1
ATOM 892 C C . TRP A 1 116 ? -3.323 15.653 1.546 1.00 89.69 116 TRP A C 1
ATOM 894 O O . TRP A 1 116 ? -2.539 14.927 2.154 1.00 89.69 116 TRP A O 1
ATOM 904 N N . GLN A 1 117 ? -3.319 16.982 1.676 1.00 92.06 117 GLN A N 1
ATOM 905 C CA . GLN A 1 117 ? -2.368 17.701 2.519 1.00 92.06 117 GLN A CA 1
ATOM 906 C C . GLN A 1 117 ? -2.627 17.474 4.010 1.00 92.06 117 GLN A C 1
ATOM 908 O O . GLN A 1 117 ? -1.676 17.331 4.780 1.00 92.06 117 GLN A O 1
ATOM 913 N N . ASP A 1 118 ? -3.904 17.424 4.383 1.00 90.81 118 ASP A N 1
ATOM 914 C CA . ASP A 1 118 ? -4.365 17.309 5.760 1.00 90.81 118 ASP A CA 1
ATOM 915 C C . ASP A 1 118 ? -5.151 16.002 5.949 1.00 90.81 118 ASP A C 1
ATOM 917 O O . ASP A 1 118 ? -5.822 15.542 5.016 1.00 90.81 118 ASP A O 1
ATOM 921 N N . PRO A 1 119 ? -5.081 15.371 7.137 1.00 85.81 119 PRO A N 1
ATOM 922 C CA . PRO A 1 119 ? -5.916 14.216 7.438 1.00 85.81 119 PRO A CA 1
ATOM 923 C C . PRO A 1 119 ? -7.404 14.604 7.403 1.00 85.81 119 PRO A C 1
ATOM 925 O O . PRO A 1 119 ? -7.749 15.751 7.706 1.00 85.81 119 PRO A O 1
ATOM 928 N N . PRO A 1 120 ? -8.311 13.662 7.082 1.00 85.62 120 PRO A N 1
ATOM 929 C CA . PRO A 1 120 ? -9.739 13.922 7.212 1.00 85.62 120 PRO A CA 1
ATOM 930 C C . PRO A 1 120 ? -10.080 14.259 8.676 1.00 85.62 120 PRO A C 1
ATOM 932 O O . PRO A 1 120 ? -9.370 13.811 9.584 1.00 85.62 120 PRO A O 1
ATOM 935 N N . PRO A 1 121 ? -11.154 15.027 8.933 1.00 87.81 121 PRO A N 1
ATOM 936 C CA . PRO A 1 121 ? -11.497 15.541 10.261 1.00 87.81 121 PRO A CA 1
ATOM 937 C C . PRO A 1 121 ? -12.129 14.467 11.170 1.00 87.81 121 PRO A C 1
ATOM 939 O O . PRO A 1 121 ? -13.196 14.669 11.743 1.00 87.81 121 PRO A O 1
ATOM 942 N N . VAL A 1 122 ? -11.477 13.312 11.301 1.00 91.19 122 VAL A N 1
ATOM 943 C CA . VAL A 1 122 ? -11.902 12.207 12.166 1.00 91.19 122 VAL A CA 1
ATOM 944 C C . VAL A 1 122 ? -11.380 12.390 13.592 1.00 91.19 122 VAL A C 1
ATOM 946 O O . VAL A 1 122 ? -10.289 12.917 13.813 1.00 91.19 122 VAL A O 1
ATOM 949 N N . ALA A 1 123 ? -12.136 11.913 14.580 1.00 92.19 123 ALA A N 1
ATOM 950 C CA . ALA A 1 123 ? -11.746 11.979 15.988 1.00 92.19 123 ALA A CA 1
ATOM 951 C C . ALA A 1 123 ? -10.842 10.811 16.406 1.00 92.19 123 ALA A C 1
ATOM 953 O O . ALA A 1 123 ? -10.064 10.935 17.357 1.00 92.19 123 ALA A O 1
ATOM 954 N N . LYS A 1 124 ? -10.964 9.664 15.725 1.00 95.25 124 LYS A N 1
ATOM 955 C CA . LYS A 1 124 ? -10.279 8.415 16.074 1.00 95.25 124 LYS A CA 1
ATOM 956 C C . LYS A 1 124 ? -9.672 7.733 14.853 1.00 95.25 124 LYS A C 1
ATOM 958 O O . LYS A 1 124 ? -10.175 7.843 13.738 1.00 95.25 124 LYS A O 1
ATOM 963 N N . HIS A 1 125 ? -8.621 6.951 15.082 1.00 95.94 125 HIS A N 1
ATOM 964 C CA . HIS A 1 125 ? -8.068 6.033 14.083 1.00 95.94 125 HIS A CA 1
ATOM 965 C C . HIS A 1 125 ? -7.858 4.658 14.711 1.00 95.94 125 HIS A C 1
ATOM 967 O O . HIS A 1 125 ? -7.083 4.501 15.652 1.00 95.94 125 HIS A O 1
ATOM 973 N N . VAL A 1 126 ? -8.587 3.662 14.213 1.00 97.12 126 VAL A N 1
ATOM 974 C CA . VAL A 1 126 ? -8.508 2.282 14.690 1.00 97.12 126 VAL A CA 1
ATOM 975 C C . VAL A 1 126 ? -7.591 1.484 13.775 1.00 97.12 126 VAL A C 1
ATOM 977 O O . VAL A 1 126 ? -7.862 1.304 12.587 1.00 97.12 126 VAL A O 1
ATOM 980 N N . ILE A 1 127 ? -6.501 0.979 14.342 1.00 98.06 127 ILE A N 1
ATOM 981 C CA . ILE A 1 127 ? -5.555 0.107 13.652 1.00 98.06 127 ILE A CA 1
ATOM 982 C C . ILE A 1 127 ? -5.873 -1.337 14.037 1.00 98.06 127 ILE A C 1
ATOM 984 O O . ILE A 1 127 ? -5.728 -1.723 15.198 1.00 98.06 127 ILE A O 1
ATOM 988 N N . VAL A 1 128 ? -6.307 -2.139 13.070 1.00 98.12 128 VAL A N 1
ATOM 989 C CA . VAL A 1 128 ? -6.732 -3.528 13.261 1.00 98.12 128 VAL A CA 1
ATOM 990 C C . VAL A 1 128 ? -5.607 -4.476 12.860 1.00 98.12 128 VAL A C 1
ATOM 992 O O . VAL A 1 128 ? -5.180 -4.506 11.703 1.00 98.12 128 VAL A O 1
ATOM 995 N N . CYS A 1 129 ? -5.132 -5.281 13.813 1.00 98.31 129 CYS A N 1
ATOM 996 C CA . CYS A 1 129 ? -4.065 -6.244 13.569 1.00 98.31 129 CYS A CA 1
ATOM 997 C C . CYS A 1 129 ? -4.574 -7.434 12.744 1.00 98.31 129 CYS A C 1
ATOM 999 O O . CYS A 1 129 ? -5.331 -8.267 13.239 1.00 98.31 129 CYS A O 1
ATOM 1001 N N . GLN A 1 130 ? -4.066 -7.579 11.522 1.00 97.06 130 GLN A N 1
ATOM 1002 C CA . GLN A 1 130 ? -4.267 -8.747 10.657 1.00 97.06 130 GLN A CA 1
ATOM 1003 C C . GLN A 1 130 ? -2.991 -9.592 10.526 1.00 97.06 130 GLN A C 1
ATOM 1005 O O . GLN A 1 130 ? -2.773 -10.292 9.543 1.00 97.06 130 GLN A O 1
ATOM 1010 N N . GLY A 1 131 ? -2.116 -9.554 11.537 1.00 96.75 131 GLY A N 1
ATOM 1011 C CA . GLY A 1 131 ? -0.988 -10.482 11.623 1.00 96.75 131 GLY A CA 1
ATOM 1012 C C . GLY A 1 131 ? -1.445 -11.932 11.837 1.00 96.75 131 GLY A C 1
ATOM 1013 O O . GLY A 1 131 ? -2.510 -12.180 12.402 1.00 96.75 131 GLY A O 1
ATOM 1014 N N . VAL A 1 132 ? -0.591 -12.897 11.476 1.00 97.19 132 VAL A N 1
ATOM 1015 C CA . VAL A 1 132 ? -0.905 -14.345 11.463 1.00 97.19 132 VAL A CA 1
ATOM 1016 C C . VAL A 1 132 ? -1.571 -14.874 12.742 1.00 97.19 132 VAL A C 1
ATOM 1018 O O . VAL A 1 132 ? -2.510 -15.656 12.669 1.00 97.19 132 VAL A O 1
ATOM 1021 N N . ARG A 1 133 ? -1.146 -14.413 13.928 1.00 97.88 133 ARG A N 1
ATOM 1022 C CA . ARG A 1 133 ? -1.722 -14.844 15.218 1.00 97.88 133 ARG A CA 1
ATOM 1023 C C . ARG A 1 133 ? -3.100 -14.249 15.504 1.00 97.88 133 ARG A C 1
ATOM 1025 O O . ARG A 1 133 ? -3.870 -14.863 16.227 1.00 97.88 133 ARG A O 1
ATOM 1032 N N . CYS A 1 134 ? -3.379 -13.049 15.000 1.00 98.31 134 CYS A N 1
ATOM 1033 C CA . CYS A 1 134 ? -4.693 -12.422 15.126 1.00 98.31 134 CYS A CA 1
ATOM 1034 C C . CYS A 1 134 ? -5.665 -13.038 14.119 1.00 98.31 134 CYS A C 1
ATOM 1036 O O . CYS A 1 134 ? -6.763 -13.408 14.513 1.00 98.31 134 CYS A O 1
ATOM 1038 N N . LEU A 1 135 ? -5.237 -13.261 12.870 1.00 97.56 135 LEU A N 1
ATOM 1039 C CA . LEU A 1 135 ? -6.041 -13.982 11.876 1.00 97.56 135 LEU A CA 1
ATOM 1040 C C . LEU A 1 135 ? -6.404 -15.394 12.352 1.00 97.56 135 LEU A C 1
ATOM 1042 O O . LEU A 1 135 ? -7.569 -15.762 12.318 1.00 97.56 135 LEU A O 1
ATOM 1046 N N . ALA A 1 136 ? -5.446 -16.140 12.913 1.00 97.44 136 ALA A N 1
ATOM 1047 C CA . ALA A 1 136 ? -5.707 -17.460 13.496 1.00 97.44 136 ALA A CA 1
ATOM 1048 C C . ALA A 1 136 ? -6.686 -17.446 14.690 1.00 97.44 136 ALA A C 1
ATOM 1050 O O . ALA A 1 136 ? -7.127 -18.504 15.127 1.00 97.44 136 ALA A O 1
ATOM 1051 N N . LYS A 1 137 ? -6.993 -16.266 15.242 1.00 97.19 137 LYS A N 1
ATOM 1052 C CA . LYS A 1 137 ? -7.892 -16.060 16.383 1.00 97.19 137 LYS A CA 1
ATOM 1053 C C . LYS A 1 137 ? -9.121 -15.210 16.024 1.00 97.19 137 LYS A C 1
ATOM 1055 O O . LYS A 1 137 ? -9.717 -14.633 16.924 1.00 97.19 137 LYS A O 1
ATOM 1060 N N . GLY A 1 138 ? -9.482 -15.112 14.741 1.00 96.69 138 GLY A N 1
ATOM 1061 C CA . GLY A 1 138 ? -10.728 -14.464 14.304 1.00 96.69 138 GLY A CA 1
ATOM 1062 C C . GLY A 1 138 ? -10.636 -12.956 14.049 1.00 96.69 138 GLY A C 1
ATOM 1063 O O . GLY A 1 138 ? -11.624 -12.242 14.164 1.00 96.69 138 GLY A O 1
ATOM 1064 N N . ALA A 1 139 ? -9.459 -12.421 13.706 1.00 97.25 139 ALA A N 1
ATOM 1065 C CA . ALA A 1 139 ? -9.329 -10.989 13.399 1.00 97.25 139 ALA A CA 1
ATOM 1066 C C . ALA A 1 139 ? -10.040 -10.540 12.110 1.00 97.25 139 ALA A C 1
ATOM 1068 O O . ALA A 1 139 ? -10.227 -9.343 11.903 1.00 97.25 139 ALA A O 1
ATOM 1069 N N . ASP A 1 140 ? -10.390 -11.463 11.217 1.00 96.75 140 ASP A N 1
ATOM 1070 C CA . ASP A 1 140 ? -11.225 -11.179 10.052 1.00 96.75 140 ASP A CA 1
ATOM 1071 C C . ASP A 1 140 ? -12.688 -10.952 10.461 1.00 96.75 140 ASP A C 1
ATOM 1073 O O . ASP A 1 140 ? -13.315 -10.023 9.958 1.00 96.75 140 ASP A O 1
ATOM 1077 N N . GLU A 1 141 ? -13.200 -11.750 11.401 1.00 97.19 141 GLU A N 1
ATOM 1078 C CA . GLU A 1 141 ? -14.524 -11.585 12.004 1.00 97.19 141 GLU A CA 1
ATOM 1079 C C . GLU A 1 141 ? -14.606 -10.297 12.817 1.00 97.19 141 GLU A C 1
ATOM 1081 O O . GLU A 1 141 ? -15.440 -9.450 12.513 1.00 97.19 141 GLU A O 1
ATOM 1086 N N . ALA A 1 142 ? -13.647 -10.068 13.719 1.00 96.94 142 ALA A N 1
ATOM 1087 C CA . ALA A 1 142 ? -13.590 -8.841 14.510 1.00 96.94 142 ALA A CA 1
ATOM 1088 C C . ALA A 1 142 ? -13.516 -7.565 13.644 1.00 96.94 142 ALA A C 1
ATOM 1090 O O . ALA A 1 142 ? -14.038 -6.521 14.026 1.00 96.94 142 ALA A O 1
ATOM 1091 N N . LEU A 1 143 ? -12.867 -7.621 12.472 1.00 97.38 143 LEU A N 1
ATOM 1092 C CA . LEU A 1 143 ? -12.843 -6.497 11.530 1.00 97.38 143 LEU A CA 1
ATOM 1093 C C . LEU A 1 143 ? -14.202 -6.274 10.852 1.00 97.38 143 LEU A C 1
ATOM 1095 O O . LEU A 1 143 ? -14.577 -5.123 10.641 1.00 97.38 143 LEU A O 1
ATOM 1099 N N . ARG A 1 144 ? -14.906 -7.347 10.465 1.00 97.50 144 ARG A N 1
ATOM 1100 C CA . ARG A 1 144 ? -16.247 -7.238 9.870 1.00 97.50 144 ARG A CA 1
ATOM 1101 C C . ARG A 1 144 ? -17.219 -6.619 10.868 1.00 97.50 144 ARG A C 1
ATOM 1103 O O . ARG A 1 144 ? -17.824 -5.607 10.551 1.00 97.50 144 ARG A O 1
ATOM 1110 N N . GLU A 1 145 ? -17.258 -7.144 12.087 1.00 97.31 145 GLU A N 1
ATOM 1111 C CA . GLU A 1 145 ? -18.143 -6.643 13.144 1.00 97.31 145 GLU A CA 1
ATOM 1112 C C . GLU A 1 145 ? -17.826 -5.203 13.547 1.00 97.31 145 GLU A C 1
ATOM 1114 O O . GLU A 1 145 ? -18.740 -4.418 13.786 1.00 97.31 145 GLU A O 1
ATOM 1119 N N . LEU A 1 146 ? -16.541 -4.820 13.570 1.00 97.62 146 LEU A N 1
ATOM 1120 C CA . LEU A 1 146 ? -16.164 -3.423 13.766 1.00 97.62 146 LEU A CA 1
ATOM 1121 C C . LEU A 1 146 ? -16.756 -2.532 12.669 1.00 97.62 146 LEU A C 1
ATOM 1123 O O . LEU A 1 146 ? -17.315 -1.487 12.984 1.00 97.62 146 LEU A O 1
ATOM 1127 N N . HIS A 1 147 ? -16.620 -2.909 11.395 1.00 97.12 147 HIS A N 1
ATOM 1128 C CA . HIS A 1 147 ? -17.189 -2.115 10.305 1.00 97.12 147 HIS A CA 1
ATOM 1129 C C . HIS A 1 147 ? -18.712 -2.045 10.387 1.00 97.12 147 HIS A C 1
ATOM 1131 O O . HIS A 1 147 ? -19.246 -0.952 10.247 1.00 97.12 147 HIS A O 1
ATOM 1137 N N . ASP A 1 148 ? -19.389 -3.158 10.672 1.00 97.25 148 ASP A N 1
ATOM 1138 C CA . ASP A 1 148 ? -20.849 -3.190 10.805 1.00 97.25 148 ASP A CA 1
ATOM 1139 C C . ASP A 1 148 ? -21.320 -2.268 11.947 1.00 97.25 148 ASP A C 1
ATOM 1141 O O . ASP A 1 148 ? -22.259 -1.490 11.783 1.00 97.25 148 ASP A O 1
ATOM 1145 N N . ALA A 1 149 ? -20.627 -2.285 13.092 1.00 96.69 149 ALA A N 1
ATOM 1146 C CA . ALA A 1 149 ? -20.937 -1.416 14.228 1.00 96.69 149 ALA A CA 1
ATOM 1147 C C . ALA A 1 149 ? -20.660 0.072 13.941 1.00 96.69 149 ALA A C 1
ATOM 1149 O O . ALA A 1 149 ? -21.383 0.946 14.428 1.00 96.69 149 ALA A O 1
ATOM 1150 N N . LEU A 1 150 ? -19.616 0.373 13.165 1.00 96.81 150 LEU A N 1
ATOM 1151 C CA . LEU A 1 150 ? -19.280 1.733 12.744 1.00 96.81 150 LEU A CA 1
ATOM 1152 C C . LEU A 1 150 ? -20.257 2.279 11.702 1.00 96.81 150 LEU A C 1
ATOM 1154 O O . LEU A 1 150 ? -20.642 3.441 11.802 1.00 96.81 150 LEU A O 1
ATOM 1158 N N . ASP A 1 151 ? -20.666 1.456 10.738 1.00 96.38 151 ASP A N 1
ATOM 1159 C CA . ASP A 1 151 ? -21.657 1.805 9.715 1.00 96.38 151 ASP A CA 1
ATOM 1160 C C . ASP A 1 151 ? -23.020 2.084 10.357 1.00 96.38 151 ASP A C 1
ATOM 1162 O O . ASP A 1 151 ? -23.612 3.139 10.143 1.00 96.38 151 ASP A O 1
ATOM 1166 N N . ALA A 1 152 ? -23.461 1.212 11.272 1.00 96.31 152 ALA A N 1
ATOM 1167 C CA . ALA A 1 152 ? -24.693 1.408 12.036 1.00 96.31 152 ALA A CA 1
ATOM 1168 C C . ALA A 1 152 ? -24.692 2.695 12.887 1.00 96.31 152 ALA A C 1
ATOM 1170 O O . ALA A 1 152 ? -25.756 3.200 13.250 1.00 96.31 152 ALA A O 1
ATOM 1171 N N . ALA A 1 153 ? -23.510 3.220 13.222 1.00 95.38 153 ALA A N 1
ATOM 1172 C CA . ALA A 1 153 ? -23.336 4.470 13.955 1.00 95.38 153 ALA A CA 1
ATOM 1173 C C . ALA A 1 153 ? -23.082 5.693 13.052 1.00 95.38 153 ALA A C 1
ATOM 1175 O O . ALA A 1 153 ? -22.939 6.786 13.596 1.00 95.38 153 ALA A O 1
ATOM 1176 N N . ASP A 1 154 ? -23.014 5.525 11.725 1.00 94.31 154 ASP A N 1
ATOM 1177 C CA . ASP A 1 154 ? -22.609 6.549 10.746 1.00 94.31 154 ASP A CA 1
ATOM 1178 C C . ASP A 1 154 ? -21.223 7.159 11.046 1.00 94.31 154 ASP A C 1
ATOM 1180 O O . ASP A 1 154 ? -20.998 8.364 10.937 1.00 94.31 154 ASP A O 1
ATOM 1184 N N . PHE A 1 155 ? -20.284 6.326 11.515 1.00 95.25 155 PHE A N 1
ATOM 1185 C CA . PHE A 1 155 ? -18.943 6.756 11.940 1.00 95.25 155 PHE A CA 1
ATOM 1186 C C . PHE A 1 155 ? -17.856 6.533 10.885 1.00 95.25 155 PHE A C 1
ATOM 1188 O O . PHE A 1 155 ? -16.775 7.126 10.999 1.00 95.25 155 PHE A O 1
ATOM 1195 N N . LEU A 1 156 ? -18.106 5.674 9.894 1.00 90.00 156 LEU A N 1
ATOM 1196 C CA . LEU A 1 156 ? -17.158 5.399 8.813 1.00 90.00 156 LEU A CA 1
ATOM 1197 C C . LEU A 1 156 ? -16.883 6.675 8.011 1.00 90.00 156 LEU A C 1
ATOM 1199 O O . LEU A 1 156 ? -17.809 7.363 7.601 1.00 90.00 156 LEU A O 1
ATOM 1203 N N . ASP A 1 157 ? -15.603 7.001 7.817 1.00 81.38 157 ASP A N 1
ATOM 1204 C CA . ASP A 1 157 ? -15.108 8.165 7.062 1.00 81.38 157 ASP A CA 1
ATOM 1205 C C . ASP A 1 157 ? -15.562 9.556 7.573 1.00 81.38 157 ASP A C 1
ATOM 1207 O O . ASP A 1 157 ? -15.125 10.582 7.048 1.00 81.38 157 ASP A O 1
ATOM 1211 N N . THR A 1 158 ? -16.372 9.614 8.635 1.00 87.94 158 THR A N 1
ATOM 1212 C CA . THR A 1 158 ? -16.897 10.841 9.263 1.00 87.94 158 THR A CA 1
ATOM 1213 C C . THR A 1 158 ? -16.307 11.086 10.652 1.00 87.94 158 THR A C 1
ATOM 1215 O O . THR A 1 158 ? -16.024 12.226 11.015 1.00 87.94 158 THR A O 1
ATOM 1218 N N . HIS A 1 159 ? -16.102 10.024 11.436 1.00 92.56 159 HIS A N 1
ATOM 1219 C CA . HIS A 1 159 ? -15.649 10.104 12.826 1.00 92.56 159 HIS A CA 1
ATOM 1220 C C . HIS A 1 159 ? -14.436 9.217 13.107 1.00 92.56 159 HIS A C 1
ATOM 1222 O O . HIS A 1 159 ? -13.611 9.547 13.966 1.00 92.56 159 HIS A O 1
ATOM 1228 N N . VAL A 1 160 ? -14.302 8.109 12.375 1.00 94.94 160 VAL A N 1
ATOM 1229 C CA . VAL A 1 160 ? -13.196 7.169 12.524 1.00 94.94 160 VAL A CA 1
ATOM 1230 C C . VAL A 1 160 ? -12.547 6.861 11.177 1.00 94.94 160 VAL A C 1
ATOM 1232 O O . VAL A 1 160 ? -13.222 6.656 10.171 1.00 94.94 160 VAL A O 1
ATOM 1235 N N . LEU A 1 161 ? -11.221 6.754 11.177 1.00 95.06 161 LEU A N 1
ATOM 1236 C CA . LEU A 1 161 ? -10.492 6.009 10.154 1.00 95.06 161 LEU A CA 1
ATOM 1237 C C . LEU A 1 161 ? -10.213 4.590 10.639 1.00 95.06 161 LEU A C 1
ATOM 1239 O O . LEU A 1 161 ? -9.857 4.382 11.800 1.00 95.06 161 LEU A O 1
ATOM 1243 N N . VAL A 1 162 ? -10.291 3.612 9.740 1.00 96.31 162 VAL A N 1
ATOM 1244 C CA . VAL A 1 162 ? -9.897 2.227 10.024 1.00 96.31 162 VAL A CA 1
ATOM 1245 C C . VAL A 1 162 ? -8.726 1.846 9.128 1.00 96.31 162 VAL A C 1
ATOM 1247 O O . VAL A 1 162 ? -8.724 2.087 7.924 1.00 96.31 162 VAL A O 1
ATOM 1250 N N . THR A 1 163 ? -7.688 1.245 9.702 1.00 96.00 163 THR A N 1
ATOM 1251 C CA . THR A 1 163 ? -6.539 0.741 8.943 1.00 96.00 163 THR A CA 1
ATOM 1252 C C . THR A 1 163 ? -6.212 -0.676 9.352 1.00 96.00 163 THR A C 1
ATOM 1254 O O . THR A 1 163 ? -6.110 -0.994 10.532 1.00 96.00 163 THR A O 1
ATOM 1257 N N . ARG A 1 164 ? -6.004 -1.536 8.358 1.00 96.44 164 ARG A N 1
ATOM 1258 C CA . ARG A 1 164 ? -5.497 -2.891 8.567 1.00 96.44 164 ARG A CA 1
ATOM 1259 C C . ARG A 1 164 ? -3.979 -2.836 8.639 1.00 96.44 164 ARG A C 1
ATOM 1261 O O . ARG A 1 164 ? -3.348 -2.179 7.815 1.00 96.44 164 ARG A O 1
ATOM 1268 N N . SER A 1 165 ? -3.391 -3.542 9.591 1.00 96.25 165 SER A N 1
ATOM 1269 C CA . SER A 1 165 ? -1.940 -3.617 9.748 1.00 96.25 165 SER A CA 1
ATOM 1270 C C . SER A 1 165 ? -1.456 -5.056 9.857 1.00 96.25 165 SER A C 1
ATOM 1272 O O . SER A 1 165 ? -2.218 -5.975 10.157 1.00 96.25 165 SER A O 1
ATOM 1274 N N . ALA A 1 166 ? -0.143 -5.242 9.719 1.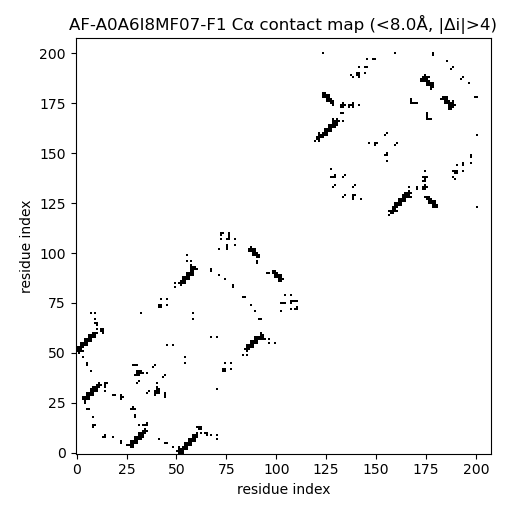00 93.31 166 ALA A N 1
ATOM 1275 C CA . ALA A 1 166 ? 0.525 -6.441 10.209 1.00 93.31 166 ALA A CA 1
ATOM 1276 C C . ALA A 1 166 ? 0.517 -6.483 11.758 1.00 93.31 166 ALA A C 1
ATOM 1278 O O . ALA A 1 166 ? -0.295 -5.834 12.424 1.00 93.31 166 ALA A O 1
ATOM 1279 N N . CYS A 1 167 ? 1.408 -7.280 12.352 1.00 96.62 167 CYS A N 1
ATOM 1280 C CA . CYS A 1 167 ? 1.459 -7.506 13.796 1.00 96.62 167 CYS A CA 1
ATOM 1281 C C . CYS A 1 167 ? 1.604 -6.205 14.612 1.00 96.62 167 CYS A C 1
ATOM 1283 O O . CYS A 1 167 ? 2.606 -5.512 14.475 1.00 96.62 167 CYS A O 1
ATOM 1285 N N . LEU A 1 168 ? 0.664 -5.947 15.533 1.00 96.44 168 LEU A N 1
ATOM 1286 C CA . LEU A 1 168 ? 0.720 -4.810 16.469 1.00 96.44 168 LEU A CA 1
ATOM 1287 C C . LEU A 1 168 ? 1.334 -5.129 17.842 1.00 96.44 168 LEU A C 1
ATOM 1289 O O . LEU A 1 168 ? 1.733 -4.204 18.541 1.00 96.44 168 LEU A O 1
ATOM 1293 N N . TYR A 1 169 ? 1.389 -6.411 18.242 1.00 94.81 169 TYR A N 1
ATOM 1294 C CA . TYR A 1 169 ? 1.538 -6.835 19.651 1.00 94.81 169 TYR A CA 1
ATOM 1295 C C . TYR A 1 169 ? 0.446 -6.244 20.589 1.00 94.81 169 TYR A C 1
ATOM 1297 O O . TYR A 1 169 ? -0.230 -5.287 20.229 1.00 94.81 169 TYR A O 1
ATOM 1305 N N . PRO A 1 170 ? 0.209 -6.813 21.790 1.00 95.94 170 PRO A N 1
ATOM 1306 C CA . PRO A 1 170 ? 0.703 -8.090 22.300 1.00 95.94 170 PRO A CA 1
ATOM 1307 C C . PRO A 1 170 ? -0.139 -9.279 21.809 1.00 95.94 170 PRO A C 1
ATOM 1309 O O . PRO A 1 170 ? -1.356 -9.329 21.948 1.00 95.94 170 PRO A O 1
ATOM 1312 N N . CYS A 1 171 ? 0.520 -10.312 21.289 1.00 97.25 171 CYS A N 1
ATOM 1313 C CA . CYS A 1 171 ? -0.164 -11.391 20.565 1.00 97.25 171 CYS A CA 1
ATOM 1314 C C . CYS A 1 171 ? -0.936 -12.380 21.452 1.00 97.25 171 CYS A C 1
ATOM 1316 O O . CYS A 1 171 ? -1.800 -13.111 20.967 1.00 97.25 171 CYS A O 1
ATOM 1318 N N . ASN A 1 172 ? -0.653 -12.389 22.755 1.00 97.00 172 ASN A N 1
ATOM 1319 C CA . ASN A 1 172 ? -1.403 -13.202 23.711 1.00 97.00 172 ASN A CA 1
ATOM 1320 C C . ASN A 1 172 ? -2.821 -12.658 23.936 1.00 97.00 172 ASN A C 1
ATOM 1322 O O . ASN A 1 172 ? -3.692 -13.426 24.323 1.00 97.00 172 ASN A O 1
ATOM 1326 N N . ARG A 1 173 ? -3.067 -11.379 23.613 1.00 96.50 173 ARG A N 1
ATOM 1327 C CA . ARG A 1 173 ? -4.383 -10.724 23.675 1.00 96.50 173 ARG A CA 1
ATOM 1328 C C . ARG A 1 173 ? -5.091 -10.664 22.317 1.00 96.50 173 ARG A C 1
ATOM 1330 O O . ARG A 1 173 ? -5.983 -9.855 22.143 1.00 96.50 173 ARG A O 1
ATOM 1337 N N . ALA A 1 174 ? -4.650 -11.454 21.342 1.00 97.06 174 ALA A N 1
ATOM 1338 C CA . ALA A 1 174 ? -5.223 -11.463 19.999 1.00 97.06 174 ALA A CA 1
ATOM 1339 C C . ALA A 1 174 ? -6.687 -11.959 19.967 1.00 97.06 174 ALA A C 1
ATOM 1341 O O . ALA A 1 174 ? -6.979 -12.900 20.710 1.00 97.06 174 ALA A O 1
ATOM 1342 N N . PRO A 1 175 ? -7.540 -11.416 19.070 1.00 98.19 175 PRO A N 1
ATOM 1343 C CA . PRO A 1 175 ? -7.283 -10.288 18.157 1.00 98.19 175 PRO A CA 1
ATOM 1344 C C . PRO A 1 175 ? -7.053 -8.957 18.881 1.00 98.19 175 PRO A C 1
ATOM 1346 O O . PRO A 1 175 ? -7.673 -8.688 19.904 1.00 98.19 175 PRO A O 1
ATOM 1349 N N . VAL A 1 176 ? -6.133 -8.138 18.362 1.00 98.19 176 VAL A N 1
ATOM 1350 C CA . VAL A 1 176 ? -5.769 -6.845 18.963 1.00 98.19 176 VAL A CA 1
ATOM 1351 C C . VAL A 1 176 ? -6.069 -5.706 17.998 1.00 98.19 176 VAL A C 1
ATOM 1353 O O . VAL A 1 176 ? -5.761 -5.805 16.808 1.00 98.19 176 VAL A O 1
ATOM 1356 N N . MET A 1 177 ? -6.585 -4.601 18.528 1.00 98.25 177 MET A N 1
ATOM 1357 C CA . MET A 1 177 ? -6.669 -3.321 17.824 1.00 98.25 177 MET A CA 1
ATOM 1358 C C . MET A 1 177 ? -5.996 -2.225 18.659 1.00 98.25 177 MET A C 1
ATOM 1360 O O . MET A 1 177 ? -5.889 -2.347 19.881 1.00 98.25 177 MET A O 1
ATOM 1364 N N . CYS A 1 178 ? -5.532 -1.160 18.011 1.00 97.69 178 CYS A N 1
ATOM 1365 C CA . CYS A 1 178 ? -5.038 0.042 18.678 1.00 97.69 178 CYS A CA 1
ATOM 1366 C C . CYS A 1 178 ? -5.907 1.239 18.289 1.00 97.69 178 CYS A C 1
ATOM 1368 O O . CYS A 1 178 ? -6.067 1.515 17.101 1.00 97.69 178 CYS A O 1
ATOM 1370 N N . VAL A 1 179 ? -6.473 1.929 19.281 1.00 96.88 179 VAL A N 1
ATOM 1371 C CA . VAL A 1 179 ? -7.288 3.133 19.083 1.00 96.88 179 VAL A CA 1
ATOM 1372 C C . VAL A 1 179 ? -6.425 4.367 19.334 1.00 96.88 179 VAL A C 1
ATOM 1374 O O . VAL A 1 179 ? -5.940 4.585 20.447 1.00 96.88 179 VAL A O 1
ATOM 1377 N N . GLN A 1 180 ? -6.239 5.160 18.283 1.00 95.25 180 GLN A N 1
ATOM 1378 C CA . GLN A 1 180 ? -5.540 6.442 18.283 1.00 95.25 180 GLN A CA 1
ATOM 1379 C C . GLN A 1 180 ? -6.531 7.609 18.415 1.00 95.25 180 GLN A C 1
ATOM 1381 O O . GLN A 1 180 ? -7.682 7.468 17.993 1.00 95.25 180 GLN A O 1
ATOM 1386 N N . PRO A 1 181 ? -6.101 8.768 18.948 1.00 93.44 181 PRO A N 1
ATOM 1387 C CA . PRO A 1 181 ? -4.737 9.090 19.395 1.00 93.44 181 PRO A CA 1
ATOM 1388 C C . PRO A 1 181 ? -4.415 8.625 20.826 1.00 93.44 181 PRO A C 1
ATOM 1390 O O . PRO A 1 181 ? -3.298 8.819 21.297 1.00 93.44 181 PRO A O 1
ATOM 1393 N N . ASP A 1 182 ? -5.367 8.000 21.528 1.00 93.25 182 ASP A N 1
ATOM 1394 C CA . ASP A 1 182 ? -5.211 7.602 22.936 1.00 93.25 182 ASP A CA 1
ATOM 1395 C C . ASP A 1 182 ? -4.198 6.468 23.166 1.00 93.25 182 ASP A C 1
ATOM 1397 O O . ASP A 1 182 ? -3.941 6.107 24.315 1.00 93.25 182 ASP A O 1
ATOM 1401 N N . MET A 1 183 ? -3.651 5.874 22.098 1.00 94.06 183 MET A N 1
ATOM 1402 C CA . MET A 1 183 ? -2.716 4.748 22.161 1.00 94.06 183 MET A CA 1
ATOM 1403 C C . MET A 1 183 ? -3.264 3.590 23.012 1.00 94.06 183 MET A C 1
ATOM 1405 O O . MET A 1 183 ? -2.561 2.998 23.834 1.00 94.06 183 MET A O 1
ATOM 1409 N N . LYS A 1 184 ? -4.552 3.263 22.845 1.00 95.06 184 LYS A N 1
ATOM 1410 C CA . LYS A 1 184 ? -5.216 2.199 23.612 1.00 95.06 184 LYS A CA 1
ATOM 1411 C C . LYS A 1 184 ? -5.206 0.878 22.853 1.00 95.06 184 LYS A C 1
ATOM 1413 O O . LYS A 1 184 ? -5.914 0.725 21.862 1.00 95.06 184 LYS A O 1
ATOM 1418 N N . TRP A 1 185 ? -4.461 -0.101 23.372 1.00 95.94 185 TRP A N 1
ATOM 1419 C CA . TRP A 1 185 ? -4.500 -1.488 22.899 1.00 95.94 185 TRP A CA 1
ATOM 1420 C C . TRP A 1 185 ? -5.677 -2.245 23.512 1.00 95.94 185 TRP A C 1
ATOM 1422 O O . TRP A 1 185 ? -5.701 -2.529 24.716 1.00 95.94 185 TRP A O 1
ATOM 1432 N N . VAL A 1 186 ? -6.620 -2.624 22.659 1.00 95.56 186 VAL A N 1
ATOM 1433 C CA . VAL A 1 186 ? -7.784 -3.443 23.004 1.00 95.56 186 VAL A CA 1
ATOM 1434 C C . VAL A 1 186 ? -7.575 -4.868 22.511 1.00 95.56 186 VAL A C 1
ATOM 1436 O O . VAL A 1 186 ? -6.962 -5.095 21.470 1.00 95.56 186 VAL A O 1
ATOM 1439 N N . GLY A 1 187 ? -8.025 -5.837 23.299 1.00 95.25 187 GLY A N 1
ATOM 1440 C CA . GLY A 1 187 ? -7.823 -7.252 23.014 1.00 95.25 187 GLY A CA 1
ATOM 1441 C C . GLY A 1 187 ? -8.038 -8.125 24.256 1.00 95.25 187 GLY A C 1
ATOM 1442 O O . GLY A 1 187 ? -7.639 -7.698 25.352 1.00 95.25 187 GLY A O 1
ATOM 1443 N N . PRO A 1 188 ? -8.594 -9.340 24.124 1.00 97.19 188 PRO A N 1
ATOM 1444 C CA . PRO A 1 188 ? -9.082 -9.941 22.879 1.00 97.19 188 PRO A CA 1
ATOM 1445 C C . PRO A 1 188 ? -10.343 -9.245 22.358 1.00 97.19 188 PRO A C 1
ATOM 1447 O O . PRO A 1 188 ? -11.279 -9.003 23.117 1.00 97.19 188 PRO A O 1
ATOM 1450 N N . VAL A 1 189 ? -10.332 -8.892 21.072 1.00 97.00 189 VAL A N 1
ATOM 1451 C CA . VAL A 1 189 ? -11.506 -8.362 20.374 1.00 97.00 189 VAL A CA 1
ATOM 1452 C C . VAL A 1 189 ? -12.230 -9.520 19.704 1.00 97.00 189 VAL A C 1
ATOM 1454 O O . VAL A 1 189 ? -11.652 -10.206 18.862 1.00 97.00 189 VAL A O 1
ATOM 1457 N N . THR A 1 190 ? -13.469 -9.729 20.114 1.00 94.44 190 THR A N 1
ATOM 1458 C CA . THR A 1 190 ? -14.413 -10.745 19.637 1.00 94.44 190 THR A CA 1
ATOM 1459 C C . THR A 1 190 ? -15.789 -10.093 19.518 1.00 94.44 190 THR A C 1
ATOM 1461 O O . THR A 1 190 ? -15.966 -8.974 20.006 1.00 94.44 190 THR A O 1
ATOM 1464 N N . SER A 1 191 ? -16.779 -10.813 18.995 1.00 89.88 191 SER A N 1
ATOM 1465 C CA . SER A 1 191 ? -18.183 -10.376 18.970 1.00 89.88 191 SER A CA 1
ATOM 1466 C C . SER A 1 191 ? -18.665 -9.870 20.327 1.00 89.88 191 SER A C 1
ATOM 1468 O O . SER A 1 191 ? -19.245 -8.794 20.425 1.00 89.88 191 SER A O 1
ATOM 1470 N N . ASP A 1 192 ? -18.309 -10.579 21.402 1.00 91.75 192 ASP A N 1
ATOM 1471 C CA . ASP A 1 192 ? -18.714 -10.220 22.767 1.00 91.75 192 ASP A CA 1
ATOM 1472 C C . ASP A 1 192 ? -18.059 -8.936 23.312 1.00 91.75 192 ASP A C 1
ATOM 1474 O O . ASP A 1 192 ? -18.515 -8.395 24.317 1.00 91.75 192 ASP A O 1
ATOM 1478 N N . THR A 1 193 ? -16.969 -8.452 22.704 1.00 95.44 193 THR A N 1
ATOM 1479 C CA . THR A 1 193 ? -16.184 -7.311 23.214 1.00 95.44 193 THR A CA 1
ATOM 1480 C C . THR A 1 193 ? -16.125 -6.136 22.239 1.00 95.44 193 THR A C 1
ATOM 1482 O O . THR A 1 193 ? -15.449 -5.140 22.510 1.00 95.44 193 THR A O 1
ATOM 1485 N N . ILE A 1 194 ? -16.850 -6.200 21.117 1.00 95.25 194 ILE A N 1
ATOM 1486 C CA . ILE A 1 194 ? -16.842 -5.138 20.106 1.00 95.25 194 ILE A CA 1
ATOM 1487 C C . ILE A 1 194 ? -17.451 -3.829 20.630 1.00 95.25 194 ILE A C 1
ATOM 1489 O O . ILE A 1 194 ? -16.936 -2.744 20.354 1.00 95.25 194 ILE A O 1
ATOM 1493 N N . ASP A 1 195 ? -18.469 -3.922 21.487 1.00 94.38 195 ASP A N 1
ATOM 1494 C CA . ASP A 1 195 ? -19.112 -2.762 22.111 1.00 94.38 195 ASP A CA 1
ATOM 1495 C C . ASP A 1 195 ? -18.154 -1.970 23.011 1.00 94.38 195 ASP A C 1
ATOM 1497 O O . ASP A 1 195 ? -18.259 -0.744 23.122 1.00 94.38 195 ASP A O 1
ATOM 1501 N N . ASP A 1 196 ? -17.167 -2.635 23.618 1.00 94.12 196 ASP A N 1
ATOM 1502 C CA . ASP A 1 196 ? -16.129 -1.960 24.397 1.00 94.12 196 ASP A CA 1
ATOM 1503 C C . ASP A 1 196 ? -15.215 -1.120 23.499 1.00 94.12 196 ASP A C 1
ATOM 1505 O O . ASP A 1 196 ? -14.806 -0.018 23.879 1.00 94.12 196 ASP A O 1
ATOM 1509 N N . VAL A 1 197 ? -14.936 -1.603 22.284 1.00 95.44 197 VAL A N 1
ATOM 1510 C CA . VAL A 1 197 ? -14.202 -0.844 21.265 1.00 95.44 197 VAL A CA 1
ATOM 1511 C C . VAL A 1 197 ? -15.033 0.358 20.816 1.00 95.44 197 VAL A C 1
ATOM 1513 O O . VAL A 1 197 ? -14.521 1.477 20.804 1.00 95.44 197 VAL A O 1
ATOM 1516 N N . MET A 1 198 ? -16.326 0.171 20.544 1.00 96.31 198 MET A N 1
ATOM 1517 C CA . MET A 1 198 ? -17.227 1.263 20.158 1.00 96.31 198 MET A CA 1
ATOM 1518 C C . MET A 1 198 ? -17.346 2.339 21.240 1.00 96.31 198 MET A C 1
ATOM 1520 O O . MET A 1 198 ? -17.339 3.530 20.926 1.00 96.31 198 MET A O 1
ATOM 1524 N N . ARG A 1 199 ? -17.378 1.957 22.523 1.00 94.56 199 ARG A N 1
ATOM 1525 C CA . ARG A 1 199 ? -17.371 2.913 23.642 1.00 94.56 199 ARG A CA 1
ATOM 1526 C C . ARG A 1 199 ? -16.090 3.746 23.676 1.00 94.56 199 ARG A C 1
ATOM 1528 O O . ARG A 1 199 ? -16.139 4.943 23.941 1.00 94.56 199 ARG A O 1
ATOM 1535 N N . LEU A 1 200 ? -14.942 3.138 23.378 1.00 93.44 200 LEU A N 1
ATOM 1536 C CA . LEU A 1 200 ? -13.674 3.864 23.274 1.00 93.44 200 LEU A CA 1
ATOM 1537 C C . LEU A 1 200 ? -13.643 4.817 22.077 1.00 93.44 200 LEU A C 1
ATOM 1539 O O . LEU A 1 200 ? -13.075 5.903 22.194 1.00 93.44 200 LEU A O 1
ATOM 1543 N N . ILE A 1 201 ? -14.253 4.426 20.954 1.00 94.88 201 ILE A N 1
ATOM 1544 C CA . ILE A 1 201 ? -14.339 5.261 19.751 1.00 94.88 201 ILE A CA 1
ATOM 1545 C C . ILE A 1 201 ? -15.214 6.487 20.011 1.00 94.88 201 ILE A C 1
ATOM 1547 O O . ILE A 1 201 ? -14.771 7.599 19.742 1.00 94.88 201 ILE A O 1
ATOM 1551 N N . ARG A 1 202 ? -16.396 6.299 20.614 1.00 92.69 202 ARG A N 1
ATOM 1552 C CA . ARG A 1 202 ? -17.293 7.402 21.009 1.00 92.69 202 ARG A CA 1
ATOM 1553 C C . ARG A 1 202 ? -16.616 8.393 21.963 1.00 92.69 202 ARG A C 1
ATOM 1555 O O . ARG A 1 202 ? -16.952 9.571 21.954 1.00 92.69 202 ARG A O 1
ATOM 1562 N N . GLY A 1 203 ? -15.644 7.925 22.750 1.00 82.31 203 GLY A N 1
ATOM 1563 C CA . GLY A 1 203 ? -15.012 8.724 23.793 1.00 82.31 203 GLY A CA 1
ATOM 1564 C C . GLY A 1 203 ? -15.942 8.916 24.996 1.00 82.31 203 GLY A C 1
ATOM 1565 O O . GLY A 1 203 ? -17.003 8.293 25.064 1.00 82.31 203 GLY A O 1
ATOM 1566 N N . PRO A 1 204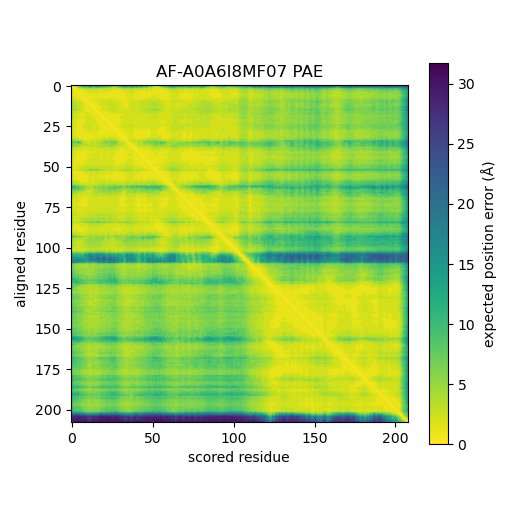 ? -15.546 9.726 25.992 1.00 70.69 204 PRO A N 1
ATOM 1567 C CA . PRO A 1 204 ? -16.493 10.155 27.013 1.00 70.69 204 PRO A CA 1
ATOM 1568 C C . PRO A 1 204 ? -17.659 10.863 26.316 1.00 70.69 204 PRO A C 1
ATOM 1570 O O . PRO A 1 204 ? -17.424 11.728 25.472 1.00 70.69 204 PRO A O 1
ATOM 1573 N N . GLU A 1 205 ? -18.899 10.499 26.661 1.00 53.81 205 GLU A N 1
ATOM 1574 C CA . GLU A 1 205 ? -20.046 11.337 26.318 1.00 53.81 205 GLU A CA 1
ATOM 1575 C C . GLU A 1 205 ? -19.692 12.747 26.783 1.00 53.81 205 GLU A C 1
ATOM 1577 O O . GLU A 1 205 ? -19.273 12.927 27.931 1.00 53.81 205 GLU A O 1
ATOM 1582 N N . HIS A 1 206 ? -19.737 13.719 25.873 1.00 42.12 206 HIS A N 1
ATOM 1583 C CA . HIS A 1 206 ? -19.584 15.114 26.242 1.00 42.12 206 HIS A CA 1
ATOM 1584 C C . HIS A 1 206 ? -20.723 15.443 27.213 1.00 42.12 206 HIS A C 1
ATOM 1586 O O . HIS A 1 206 ? -21.830 15.765 26.794 1.00 42.12 206 HIS A O 1
ATOM 1592 N N . GLY A 1 207 ? -20.463 15.269 28.509 1.00 36.84 207 GLY A N 1
ATOM 1593 C CA . GLY A 1 207 ? -21.262 15.861 29.562 1.00 36.84 207 GLY A CA 1
ATOM 1594 C C . GLY A 1 207 ? -21.194 17.370 29.380 1.00 36.84 207 GLY A C 1
ATOM 1595 O O . GLY A 1 207 ? -20.093 17.900 29.218 1.00 36.84 207 GLY A O 1
ATOM 1596 N N . GLU A 1 208 ? -22.385 17.966 29.322 1.00 32.22 208 GLU A N 1
ATOM 1597 C CA . GLU A 1 208 ? -22.716 19.402 29.297 1.00 32.22 208 GLU A CA 1
ATOM 1598 C C . GLU A 1 208 ? -21.627 20.374 29.774 1.00 32.22 208 GLU A C 1
ATOM 1600 O O . GLU A 1 208 ? -21.072 20.187 30.883 1.00 32.22 208 GLU A O 1
#

Radius of gyration: 21.94 Å; Cα contacts (8 Å, |Δi|>4): 362; chains: 1; bounding box: 48×37×59 Å

Secondary structure (DSSP, 8-state):
--EEEEEEE-STTGGGS--HHHHHHTT-EEEESSSS-GGGBHHHHHHHTTTSSEEEEEEE-SSSSS-THHHHHHHHHHHHHTT--SEEEEPPTT--GGG-EEPP-S-TTTT--GGGSS--S-SEEEEEE-SHHHHTTTHHHHHHHHHHHHHHTT-BTTTEEEEEES--S-GGG-S-EEEETTTEEE-S--GGGHHHHHHHHH-S----

Foldseek 3Di:
DFEAEEEEEEDLVSQVDDCVVVCVVVVHHYAYCDNHDPCRHLLNVCVVCLVGLEYEYAYEYPDDPGDPVSSLLVNLLSCVVVVRNHWYWYAPHVDDSVRIDTRDNPDNCSVDDPVPVDDQPAQKEKEWEPAPLQVVVCSVVLVVVLVVVCVVVVRDSPHYHYHYDHDDDDSVFHRWMAMPPVRDIDGPRDPVCSVVVVDVSCPPDPDD

Solvent-accessible surface area (backbone atoms only — not comparable to full-atom values): 11704 Å² total; per-residue (Å²): 131,51,69,41,37,33,31,29,31,45,30,62,75,42,38,76,54,86,54,60,72,60,18,59,76,66,67,26,44,70,22,19,71,28,75,40,60,83,82,27,28,44,65,53,43,51,58,73,44,58,88,26,51,27,39,40,40,36,40,39,66,91,68,79,91,56,60,72,65,52,61,54,41,53,52,35,33,45,38,60,76,67,69,55,90,53,48,46,30,35,32,49,71,85,45,59,76,89,64,46,43,76,62,77,80,86,68,52,61,73,87,64,57,82,89,69,72,60,81,78,87,44,75,29,37,40,40,36,22,60,18,73,69,14,45,78,49,43,23,65,57,37,50,50,53,49,49,53,58,29,53,77,66,67,25,65,87,54,37,31,46,79,43,83,39,59,76,72,68,66,70,92,32,35,9,33,35,36,39,34,85,78,72,42,78,44,54,58,38,39,86,92,39,46,65,62,54,50,49,60,66,68,44,76,76,82,74,131